Protein AF-A0A246G9T5-F1 (afdb_monomer)

Radius of gyration: 24.01 Å; Cα contacts (8 Å, |Δi|>4): 889; chains: 1; bounding box: 55×60×90 Å

Nearest PDB structures (foldseek):
  3kmh-assembly1_A  TM=2.052E-01  e=2.261E-03  Escherichia coli O157:H7
  3mpb-assembly1_A  TM=2.297E-01  e=7.402E-03  Escherichia coli O157:H7
  3kmh-assembly1_B  TM=2.113E-01  e=5.653E-03  Escherichia coli O157:H7
  3lfm-assembly1_A  TM=2.212E-01  e=2.598E-01  Homo sapiens
  9fti-assembly1_B  TM=1.807E-01  e=8.977E-01  Desulfofustis sp. PB-SRB1

pLDDT: mean 77.08, std 19.71, range [26.61, 98.69]

Organism: NCBI:txid996

Structure (mmCIF, N/CA/C/O backbone):
data_AF-A0A246G9T5-F1
#
_entry.id   AF-A0A246G9T5-F1
#
loop_
_atom_site.group_PDB
_atom_site.id
_atom_site.type_symbol
_atom_site.label_atom_id
_atom_site.label_alt_id
_atom_site.label_comp_id
_atom_site.label_asym_id
_atom_site.label_entity_id
_atom_site.label_seq_id
_atom_site.pdbx_PDB_ins_code
_atom_site.Cartn_x
_atom_site.Cartn_y
_atom_site.Cartn_z
_atom_site.occupancy
_atom_site.B_iso_or_equiv
_atom_site.auth_seq_id
_atom_site.auth_comp_id
_atom_site.auth_asym_id
_atom_site.auth_atom_id
_atom_site.pdbx_PDB_model_num
ATOM 1 N N . M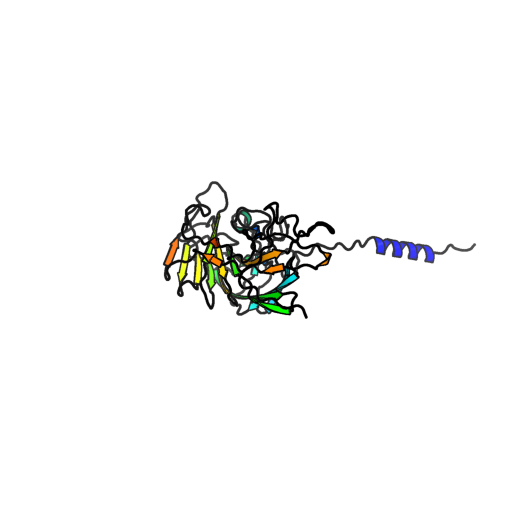ET A 1 1 ? 24.751 -32.005 69.972 1.00 42.94 1 MET A N 1
ATOM 2 C CA . MET A 1 1 ? 24.968 -30.926 68.984 1.00 42.94 1 MET A CA 1
ATOM 3 C C . MET A 1 1 ? 23.911 -31.067 67.899 1.00 42.94 1 MET A C 1
ATOM 5 O O . MET A 1 1 ? 23.922 -32.069 67.201 1.00 42.94 1 MET A O 1
ATOM 9 N N . LYS A 1 2 ? 22.933 -30.152 67.847 1.00 40.62 2 LYS A N 1
ATOM 10 C CA . LYS A 1 2 ? 21.878 -30.138 66.818 1.00 40.62 2 LYS A CA 1
ATOM 11 C C . LYS A 1 2 ? 22.417 -29.402 65.591 1.00 40.62 2 LYS A C 1
ATOM 13 O O . LYS A 1 2 ? 22.778 -28.234 65.696 1.00 40.62 2 LYS A O 1
ATOM 18 N N . THR A 1 3 ? 22.496 -30.096 64.465 1.00 41.97 3 THR A N 1
ATOM 19 C CA . THR A 1 3 ? 22.845 -29.546 63.151 1.00 41.97 3 THR A CA 1
ATOM 20 C C . THR A 1 3 ? 21.795 -28.514 62.709 1.00 41.97 3 THR A C 1
ATOM 22 O O . THR A 1 3 ? 20.597 -28.776 62.852 1.00 41.97 3 THR A O 1
ATOM 25 N N . PRO A 1 4 ? 22.184 -27.337 62.182 1.00 46.62 4 PRO A N 1
ATOM 26 C CA . PRO A 1 4 ? 21.221 -26.352 61.720 1.00 46.62 4 PRO A CA 1
ATOM 27 C C . PRO A 1 4 ? 20.676 -26.730 60.336 1.00 46.62 4 PRO A C 1
ATOM 29 O O . PRO A 1 4 ? 21.398 -26.771 59.350 1.00 46.62 4 PRO A O 1
ATOM 32 N N . ASN A 1 5 ? 19.375 -27.014 60.300 1.00 55.34 5 ASN A N 1
ATOM 33 C CA . ASN A 1 5 ? 18.383 -26.559 59.317 1.00 55.34 5 ASN A CA 1
ATOM 34 C C . ASN A 1 5 ? 18.856 -26.245 57.873 1.00 55.34 5 ASN A C 1
ATOM 36 O O . ASN A 1 5 ? 18.653 -25.144 57.360 1.00 55.34 5 ASN A O 1
ATOM 40 N N . PHE A 1 6 ? 19.385 -27.249 57.171 1.00 46.00 6 PHE A N 1
ATOM 41 C CA . PHE A 1 6 ? 19.722 -27.166 55.739 1.00 46.00 6 PHE A CA 1
ATOM 42 C C . PHE A 1 6 ? 18.487 -26.918 54.840 1.00 46.00 6 PHE A C 1
ATOM 44 O O . PHE A 1 6 ? 18.595 -26.353 53.753 1.00 46.00 6 PHE A O 1
ATOM 51 N N . GLN A 1 7 ? 17.284 -27.270 55.316 1.00 48.69 7 GLN A N 1
ATOM 52 C CA . GLN A 1 7 ? 16.025 -27.047 54.590 1.00 48.69 7 GLN A CA 1
ATOM 53 C C . GLN A 1 7 ? 15.564 -25.581 54.572 1.00 48.69 7 GLN A C 1
ATOM 55 O O . GLN A 1 7 ? 14.878 -25.172 53.637 1.00 48.69 7 GLN A O 1
ATOM 60 N N . ARG A 1 8 ? 15.956 -24.756 55.556 1.00 48.00 8 ARG A N 1
ATOM 61 C CA . ARG A 1 8 ? 15.567 -23.332 55.582 1.00 48.00 8 ARG A CA 1
ATOM 62 C C . ARG A 1 8 ? 16.369 -22.478 54.595 1.00 48.00 8 ARG A C 1
ATOM 64 O O . ARG A 1 8 ? 15.841 -21.489 54.102 1.00 48.00 8 ARG A O 1
ATOM 71 N N . GLN A 1 9 ? 17.606 -22.866 54.277 1.00 46.97 9 GLN A N 1
ATOM 72 C CA . GLN A 1 9 ? 18.437 -22.148 53.301 1.00 46.97 9 GLN A CA 1
ATOM 73 C C . GLN A 1 9 ? 18.030 -22.433 51.848 1.00 46.97 9 GLN A C 1
ATOM 75 O O . GLN A 1 9 ? 18.057 -21.528 51.021 1.00 46.97 9 GLN A O 1
ATOM 80 N N . THR A 1 10 ? 17.570 -23.648 51.539 1.00 49.53 10 THR A N 1
ATOM 81 C CA . THR A 1 10 ? 17.106 -24.017 50.188 1.00 49.53 10 THR A CA 1
ATOM 82 C C . THR A 1 10 ? 15.809 -23.307 49.792 1.00 49.53 10 THR A C 1
ATOM 84 O O . THR A 1 10 ? 15.655 -22.923 48.637 1.00 49.53 10 THR A O 1
ATOM 87 N N . HIS A 1 11 ? 14.912 -23.045 50.748 1.00 47.66 11 HIS A N 1
ATOM 88 C CA . HIS A 1 11 ? 13.663 -22.320 50.481 1.00 47.66 11 HIS A CA 1
ATOM 89 C C . HIS A 1 11 ? 13.890 -20.817 50.257 1.00 47.66 11 HIS A C 1
ATOM 91 O O . HIS A 1 11 ? 13.205 -20.219 49.433 1.00 47.66 11 HIS A O 1
ATOM 97 N N . LEU A 1 12 ? 14.880 -20.211 50.926 1.00 47.66 12 LEU A N 1
ATOM 98 C CA . LEU A 1 12 ? 15.226 -18.802 50.706 1.00 47.66 12 LEU A CA 1
ATOM 99 C C . LEU A 1 12 ? 15.853 -18.564 49.321 1.00 47.66 12 LEU A C 1
ATOM 101 O O . LEU A 1 12 ? 15.593 -17.536 48.708 1.00 47.66 12 LEU A O 1
ATOM 105 N N . ILE A 1 13 ? 16.646 -19.520 48.819 1.00 51.78 13 ILE A N 1
ATOM 106 C CA . ILE A 1 13 ? 17.288 -19.435 47.497 1.00 51.78 13 ILE A CA 1
ATOM 107 C C . ILE A 1 13 ? 16.260 -19.614 46.368 1.00 51.78 13 ILE A C 1
ATOM 109 O O . ILE A 1 13 ? 16.312 -18.884 45.383 1.00 51.78 13 ILE A O 1
ATOM 113 N N . LEU A 1 14 ? 15.285 -20.519 46.528 1.00 47.09 14 LEU A N 1
ATOM 114 C CA . LEU A 1 14 ? 14.194 -20.703 45.560 1.00 47.09 14 LEU A CA 1
ATOM 115 C C . LEU A 1 14 ? 13.257 -19.486 45.487 1.00 47.09 14 LEU A C 1
ATOM 117 O O . LEU A 1 14 ? 12.869 -19.105 44.386 1.00 47.09 14 LEU A O 1
ATOM 121 N N . LEU A 1 15 ? 12.959 -18.835 46.620 1.00 48.56 15 LEU A N 1
ATOM 122 C CA . LEU A 1 15 ? 12.135 -17.617 46.637 1.00 48.56 15 LEU A CA 1
ATOM 123 C C . LEU A 1 15 ? 12.859 -16.406 46.019 1.00 48.56 15 LEU A C 1
ATOM 125 O O . LEU A 1 15 ? 12.227 -15.563 45.389 1.00 48.56 15 LEU A O 1
ATOM 129 N N . PHE A 1 16 ? 14.187 -16.324 46.169 1.00 47.06 16 PHE A N 1
ATOM 130 C CA . PHE A 1 16 ? 14.988 -15.271 45.537 1.00 47.06 16 PHE A CA 1
ATOM 131 C C . PHE A 1 16 ? 15.123 -15.475 44.022 1.00 47.06 16 PHE A C 1
ATOM 133 O O . PHE A 1 16 ? 15.094 -14.497 43.280 1.00 47.06 16 PHE A O 1
ATOM 140 N N . LEU A 1 17 ? 15.206 -16.721 43.540 1.00 45.97 17 LEU A N 1
ATOM 141 C CA . LEU A 1 17 ? 15.310 -17.006 42.103 1.00 45.97 17 LEU A CA 1
ATOM 142 C C . LEU A 1 17 ? 14.003 -16.715 41.345 1.00 45.97 17 LEU A C 1
ATOM 144 O O . LEU A 1 17 ? 14.052 -16.285 40.196 1.00 45.97 17 LEU A O 1
ATOM 148 N N . SER A 1 18 ? 12.841 -16.864 41.992 1.00 47.03 18 SER A N 1
ATOM 149 C CA . SER A 1 18 ? 11.541 -16.479 41.419 1.00 47.03 18 SER A CA 1
ATOM 150 C C . SER A 1 18 ? 11.316 -14.965 41.330 1.00 47.03 18 SER A C 1
ATOM 152 O O . SER A 1 18 ? 10.490 -14.531 40.536 1.00 47.03 18 SER A O 1
ATOM 154 N N . CYS A 1 19 ? 12.060 -14.154 42.090 1.00 44.72 19 CYS A N 1
ATOM 155 C CA . CYS A 1 19 ? 11.962 -12.689 42.042 1.00 44.72 19 CYS A CA 1
ATOM 156 C C . CYS A 1 19 ? 12.896 -12.039 41.004 1.00 44.72 19 CYS A C 1
ATOM 158 O O . CYS A 1 19 ? 12.811 -10.834 40.792 1.00 44.72 19 CYS A O 1
ATOM 160 N N . PHE A 1 20 ? 13.783 -12.810 40.360 1.00 44.56 20 PHE A N 1
ATOM 161 C CA . PHE A 1 20 ? 14.702 -12.310 39.325 1.00 44.56 20 PHE A CA 1
ATOM 162 C C . PHE A 1 20 ? 14.253 -12.595 37.890 1.00 44.56 20 PHE A C 1
ATOM 164 O O . PHE A 1 20 ? 14.831 -12.039 36.957 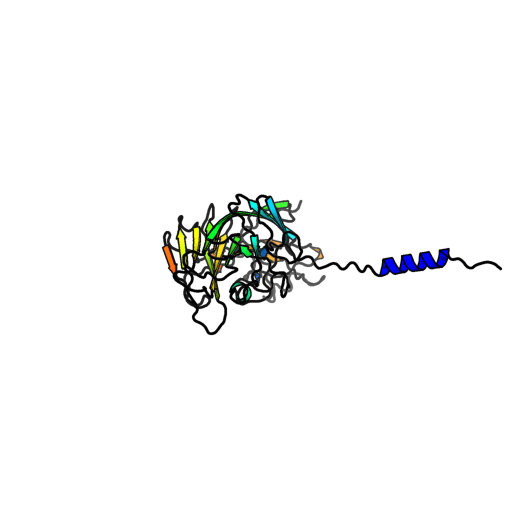1.00 44.56 20 PHE A O 1
ATOM 171 N N . PHE A 1 21 ? 13.183 -13.367 37.693 1.00 46.03 21 PHE A N 1
ATOM 172 C CA . PHE A 1 21 ? 12.462 -13.360 36.424 1.00 46.03 21 PHE A CA 1
ATOM 173 C C . PHE A 1 21 ? 11.515 -12.162 36.412 1.00 46.03 21 PHE A C 1
ATOM 175 O O . PHE A 1 21 ? 10.297 -12.311 36.449 1.00 46.03 21 PHE A O 1
ATOM 182 N N . ASN A 1 22 ? 12.088 -10.954 36.342 1.00 40.47 22 ASN A N 1
ATOM 183 C CA . ASN A 1 22 ? 11.385 -9.885 35.648 1.00 40.47 22 ASN A CA 1
ATOM 184 C C . ASN A 1 22 ? 11.011 -10.482 34.297 1.00 40.47 22 ASN A C 1
ATOM 186 O O . ASN A 1 22 ? 11.892 -10.870 33.529 1.00 40.47 22 ASN A O 1
ATOM 190 N N . SER A 1 23 ? 9.717 -10.647 34.058 1.00 39.66 23 SER A N 1
ATOM 191 C CA . SER A 1 23 ? 9.175 -10.907 32.740 1.00 39.66 23 SER A CA 1
ATOM 192 C C . SER A 1 23 ? 9.763 -9.849 31.817 1.00 39.66 23 SER A C 1
ATOM 194 O O . SER A 1 23 ? 9.316 -8.703 31.817 1.00 39.66 23 SER A O 1
ATOM 196 N N . ILE A 1 24 ? 10.817 -10.220 31.085 1.00 38.88 24 ILE A N 1
ATOM 197 C CA . ILE A 1 24 ? 11.306 -9.467 29.941 1.00 38.88 24 ILE A CA 1
ATOM 198 C C . ILE A 1 24 ? 10.195 -9.624 28.911 1.00 38.88 24 ILE A C 1
ATOM 200 O O . ILE A 1 24 ? 10.212 -10.518 28.069 1.00 38.88 24 ILE A O 1
ATOM 204 N N . ALA A 1 25 ? 9.153 -8.813 29.062 1.00 38.16 25 ALA A N 1
ATOM 205 C CA . ALA A 1 25 ? 8.205 -8.565 28.009 1.00 38.16 25 ALA A CA 1
ATOM 206 C C . ALA A 1 25 ? 8.998 -7.794 26.957 1.00 38.16 25 ALA A C 1
ATOM 208 O O . ALA A 1 25 ? 9.160 -6.578 27.048 1.00 38.16 25 ALA A O 1
ATOM 209 N N . PHE A 1 26 ? 9.573 -8.515 25.997 1.00 46.12 26 PHE A N 1
ATOM 210 C CA . PHE A 1 26 ? 9.906 -7.891 24.730 1.00 46.12 26 PHE A CA 1
ATOM 211 C C . PHE A 1 26 ? 8.590 -7.320 24.211 1.00 46.12 26 PHE A C 1
ATOM 213 O O . PHE A 1 26 ? 7.632 -8.073 24.027 1.00 46.12 26 PHE A O 1
ATOM 220 N N . ALA A 1 27 ? 8.512 -5.993 24.087 1.00 51.81 27 ALA A N 1
ATOM 221 C CA . ALA A 1 27 ? 7.370 -5.343 23.470 1.00 51.81 27 ALA A CA 1
ATOM 222 C C . ALA A 1 27 ? 7.202 -5.980 22.087 1.00 51.81 27 ALA A C 1
ATOM 224 O O . ALA A 1 27 ? 8.069 -5.836 21.225 1.00 51.81 27 ALA A O 1
ATOM 225 N N . GLN A 1 28 ? 6.154 -6.789 21.921 1.00 61.06 28 GLN A N 1
ATOM 226 C CA . GLN A 1 28 ? 5.896 -7.427 20.643 1.00 61.06 28 GLN A CA 1
ATOM 227 C C . GLN A 1 28 ? 5.581 -6.327 19.644 1.00 61.06 28 GLN A C 1
ATOM 229 O O . GLN A 1 28 ? 4.739 -5.469 19.908 1.00 61.06 28 GLN A O 1
ATOM 234 N N . VAL A 1 29 ? 6.269 -6.349 18.504 1.00 71.44 29 VAL A N 1
ATOM 235 C CA . VAL A 1 29 ? 5.987 -5.397 17.435 1.00 71.44 29 VAL A CA 1
ATOM 236 C C . VAL A 1 29 ? 4.545 -5.625 16.980 1.00 71.44 29 VAL A C 1
ATOM 238 O O . VAL A 1 29 ? 4.192 -6.780 16.697 1.00 71.44 29 VAL A O 1
ATOM 241 N N . PRO A 1 30 ? 3.700 -4.584 16.922 1.00 81.19 30 PRO A N 1
ATOM 242 C CA . PRO A 1 30 ? 2.326 -4.748 16.477 1.00 81.19 30 PRO A CA 1
ATOM 243 C C . PRO A 1 30 ? 2.281 -5.259 15.030 1.00 81.19 30 PRO A C 1
ATOM 245 O O . PRO A 1 30 ? 3.224 -5.105 14.251 1.00 81.19 30 PRO A O 1
ATOM 248 N N . ASP A 1 31 ? 1.186 -5.935 14.681 1.00 89.50 31 ASP A N 1
ATOM 249 C CA . ASP A 1 31 ? 0.948 -6.452 13.325 1.00 89.50 31 ASP A CA 1
ATOM 250 C C . ASP A 1 31 ? 0.664 -5.344 12.300 1.00 89.50 31 ASP A C 1
ATOM 252 O O . ASP A 1 31 ? 0.746 -5.600 11.100 1.00 89.50 31 ASP A O 1
ATOM 256 N N . ALA A 1 32 ? 0.366 -4.126 12.754 1.00 91.19 32 ALA A N 1
ATOM 257 C CA . ALA A 1 32 ? 0.318 -2.926 11.934 1.00 91.19 32 ALA A CA 1
ATOM 258 C C . ALA A 1 32 ? 0.669 -1.693 12.774 1.00 91.19 32 ALA A C 1
ATOM 260 O O . ALA A 1 32 ? 0.390 -1.679 13.972 1.00 91.19 32 ALA A O 1
ATOM 261 N N . ASP A 1 33 ? 1.252 -0.665 12.161 1.00 89.81 33 ASP A N 1
ATOM 262 C CA . ASP A 1 33 ? 1.460 0.632 12.816 1.00 89.81 33 ASP A CA 1
ATOM 263 C C . ASP A 1 33 ? 1.621 1.768 11.792 1.00 89.81 33 ASP A C 1
ATOM 265 O O . ASP A 1 33 ? 1.805 1.526 10.596 1.00 89.81 33 ASP A O 1
ATOM 269 N N . LYS A 1 34 ? 1.566 3.014 12.258 1.00 89.62 34 LYS A N 1
ATOM 270 C CA . LYS A 1 34 ? 1.807 4.221 11.462 1.00 89.62 34 LYS A CA 1
ATOM 271 C C . LYS A 1 34 ? 3.293 4.570 11.413 1.00 89.62 34 LYS A C 1
ATOM 273 O O . LYS A 1 34 ? 4.093 4.159 12.258 1.00 89.62 34 LYS A O 1
ATOM 278 N N . ALA A 1 35 ? 3.671 5.351 10.404 1.00 89.00 35 ALA A N 1
ATOM 279 C CA . ALA A 1 35 ? 5.019 5.893 10.312 1.00 89.00 35 ALA A CA 1
ATOM 280 C C . ALA A 1 35 ? 5.197 7.051 11.292 1.00 89.00 35 ALA A C 1
ATOM 282 O O . ALA A 1 35 ? 4.414 7.992 11.304 1.00 89.00 35 ALA A O 1
ATOM 283 N N . THR A 1 36 ? 6.266 7.009 12.086 1.00 86.50 36 THR A N 1
ATOM 284 C CA . THR A 1 36 ? 6.586 8.080 13.048 1.00 86.50 36 THR A CA 1
ATOM 285 C C . THR A 1 36 ? 7.662 9.036 12.529 1.00 86.50 36 THR A C 1
ATOM 287 O O . THR A 1 36 ? 7.936 10.067 13.139 1.00 86.50 36 THR A O 1
ATOM 290 N N . THR A 1 37 ? 8.283 8.716 11.391 1.00 86.88 37 THR A N 1
ATOM 291 C CA . THR A 1 37 ? 9.308 9.535 10.731 1.00 86.88 37 THR A CA 1
ATOM 292 C C . THR A 1 37 ? 9.096 9.540 9.217 1.00 86.88 37 THR A C 1
ATOM 294 O O . THR A 1 37 ? 8.274 8.791 8.690 1.00 86.88 37 THR A O 1
ATOM 297 N N . GLY A 1 38 ? 9.849 10.380 8.509 1.00 87.25 38 GLY A N 1
ATOM 298 C CA . GLY A 1 38 ? 9.731 10.544 7.063 1.00 87.25 38 GLY A CA 1
ATOM 299 C C . GLY A 1 38 ? 8.902 11.763 6.663 1.00 87.25 38 GLY A C 1
ATOM 300 O O . GLY A 1 38 ? 8.387 12.507 7.499 1.00 87.25 38 GLY A O 1
ATOM 301 N N . SER A 1 39 ? 8.847 11.990 5.357 1.00 87.00 39 SER A N 1
ATOM 302 C CA . SER A 1 39 ? 8.281 13.178 4.707 1.00 87.00 39 SER A CA 1
ATOM 303 C C . SER A 1 39 ? 7.062 12.876 3.829 1.00 87.00 39 SER A C 1
ATOM 305 O O . SER A 1 39 ? 6.576 13.760 3.124 1.00 87.00 39 SER A O 1
ATOM 307 N N . GLY A 1 40 ? 6.576 11.632 3.852 1.00 89.31 40 GLY A N 1
ATOM 308 C CA . GLY A 1 40 ? 5.412 11.191 3.094 1.00 89.31 40 GLY A CA 1
ATOM 309 C C . GLY A 1 40 ? 4.163 11.958 3.509 1.00 89.31 40 GLY A C 1
ATOM 310 O O . GLY A 1 40 ? 3.946 12.226 4.693 1.00 89.31 40 GLY A O 1
ATOM 311 N N . LEU A 1 41 ? 3.325 12.296 2.528 1.00 89.56 41 LEU A N 1
ATOM 312 C CA . LEU A 1 41 ? 2.159 13.163 2.737 1.00 89.56 41 LEU A CA 1
ATOM 313 C C . LEU A 1 41 ? 1.130 12.569 3.704 1.00 89.56 41 LEU A C 1
ATOM 315 O O . LEU A 1 41 ? 0.365 13.309 4.314 1.00 89.56 41 LEU A O 1
ATOM 319 N N . TYR A 1 42 ? 1.101 11.241 3.828 1.00 89.75 42 TYR A N 1
ATOM 320 C CA . TYR A 1 42 ? 0.080 10.511 4.581 1.00 89.75 42 TYR A CA 1
ATOM 321 C C . TYR A 1 42 ? 0.679 9.632 5.680 1.00 89.75 42 TYR A C 1
ATOM 323 O O . TYR A 1 42 ? 0.071 8.641 6.086 1.00 89.75 42 TYR A O 1
ATOM 331 N N . LYS A 1 43 ? 1.886 9.972 6.155 1.00 87.19 43 LYS A N 1
ATOM 332 C CA . LYS A 1 43 ? 2.642 9.165 7.126 1.00 87.19 43 LYS A CA 1
ATOM 333 C C . LYS A 1 43 ? 1.859 8.864 8.414 1.00 87.19 43 LYS A C 1
ATOM 335 O O . LYS A 1 43 ? 1.938 7.749 8.920 1.00 87.19 43 LYS A O 1
ATOM 340 N N . ASP A 1 44 ? 1.032 9.812 8.855 1.00 84.50 44 ASP A N 1
ATOM 341 C CA . ASP A 1 44 ? 0.248 9.731 10.095 1.00 84.50 44 ASP A CA 1
ATOM 342 C C . ASP A 1 44 ? -1.167 9.145 9.884 1.00 84.50 44 ASP A C 1
ATOM 344 O O . ASP A 1 44 ? -1.956 9.036 10.825 1.00 84.50 44 ASP A O 1
ATOM 348 N N . ARG A 1 45 ? -1.505 8.752 8.647 1.00 85.75 45 ARG A N 1
ATOM 349 C CA . ARG A 1 45 ? -2.822 8.197 8.284 1.00 85.75 45 ARG A CA 1
ATOM 350 C C . ARG A 1 45 ? -2.799 6.704 7.975 1.00 85.75 45 ARG A C 1
ATOM 352 O O . ARG A 1 45 ? -3.798 6.028 8.178 1.00 85.75 45 ARG A O 1
ATOM 359 N N . ILE A 1 46 ? -1.673 6.181 7.498 1.00 91.38 46 ILE A N 1
ATOM 360 C CA . ILE A 1 46 ? -1.600 4.810 6.982 1.00 91.38 46 ILE A CA 1
ATOM 361 C C . ILE A 1 46 ? -1.066 3.862 8.045 1.00 91.38 46 ILE A C 1
ATOM 363 O O . ILE A 1 46 ? 0.075 4.003 8.484 1.00 91.38 46 ILE A O 1
ATOM 367 N N . PHE A 1 47 ? -1.861 2.850 8.382 1.00 93.19 47 PHE A N 1
ATOM 368 C CA . PHE A 1 47 ? -1.385 1.688 9.119 1.00 93.19 47 PHE A CA 1
ATOM 369 C C . PHE A 1 47 ? -0.714 0.718 8.146 1.00 93.19 47 PHE A C 1
ATOM 371 O O . PHE A 1 47 ? -1.372 0.122 7.294 1.00 93.19 47 PHE A O 1
ATOM 378 N N . TRP A 1 48 ? 0.601 0.562 8.254 1.00 94.19 48 TRP A N 1
ATOM 379 C CA . TRP A 1 48 ? 1.387 -0.384 7.467 1.00 94.19 48 TRP A CA 1
ATOM 380 C C . TRP A 1 48 ? 1.429 -1.741 8.157 1.00 94.19 48 TRP A C 1
ATOM 382 O O . TRP A 1 48 ? 1.777 -1.824 9.333 1.00 94.19 48 TRP A O 1
ATOM 392 N N . LEU A 1 49 ? 1.104 -2.806 7.423 1.00 94.44 49 LEU A N 1
ATOM 393 C CA . LEU A 1 49 ? 1.145 -4.174 7.934 1.00 94.44 49 LEU A CA 1
ATOM 394 C C . LEU A 1 49 ? 2.591 -4.640 8.132 1.00 94.44 49 LEU A C 1
ATOM 396 O O . LEU A 1 49 ? 3.444 -4.457 7.263 1.00 94.44 49 LEU A O 1
ATOM 400 N N . ASN A 1 50 ? 2.841 -5.300 9.258 1.00 91.88 50 ASN A N 1
ATOM 401 C CA . ASN A 1 50 ? 4.113 -5.916 9.598 1.00 91.88 50 ASN A CA 1
ATOM 402 C C . ASN A 1 50 ? 4.086 -7.426 9.310 1.00 91.88 50 ASN A C 1
ATOM 404 O O . ASN A 1 50 ? 3.339 -8.191 9.926 1.00 91.88 50 ASN A O 1
ATOM 408 N N . TRP A 1 51 ? 4.961 -7.863 8.412 1.00 92.19 51 TRP A N 1
ATOM 409 C CA . TRP A 1 51 ? 5.125 -9.232 7.930 1.00 92.19 51 TRP A CA 1
ATOM 410 C C . TRP A 1 51 ? 6.209 -10.030 8.661 1.00 92.19 51 TRP A C 1
ATOM 412 O O . TRP A 1 51 ? 6.627 -11.070 8.163 1.00 92.19 51 TRP A O 1
ATOM 422 N N . ASP A 1 52 ? 6.627 -9.584 9.844 1.00 89.00 52 ASP A N 1
ATOM 423 C CA . ASP A 1 52 ? 7.325 -10.410 10.832 1.00 89.00 52 ASP A CA 1
ATOM 424 C C . ASP A 1 52 ? 6.338 -11.457 11.383 1.00 89.00 52 ASP A C 1
ATOM 426 O O . ASP A 1 52 ? 5.537 -11.177 12.286 1.00 89.00 52 ASP A O 1
ATOM 430 N N . LEU A 1 53 ? 6.248 -12.618 10.729 1.00 89.38 53 LEU A N 1
ATOM 431 C CA . LEU A 1 53 ? 5.233 -13.635 11.018 1.00 89.38 53 LEU A CA 1
ATOM 432 C C . LEU A 1 53 ? 5.531 -14.363 12.327 1.00 89.38 53 LEU A C 1
ATOM 434 O O . LEU A 1 53 ? 4.602 -14.746 13.038 1.00 89.38 53 LEU A O 1
ATOM 438 N N . ASN A 1 54 ? 6.810 -14.552 12.639 1.00 86.62 54 ASN A N 1
ATOM 439 C CA . ASN A 1 54 ? 7.274 -15.300 13.802 1.00 86.62 54 ASN A CA 1
ATOM 440 C C . ASN A 1 54 ? 7.681 -14.398 14.989 1.00 86.62 54 ASN A C 1
ATOM 442 O O . ASN A 1 54 ? 7.944 -14.923 16.073 1.00 86.62 54 ASN A O 1
ATOM 446 N N . LYS A 1 55 ? 7.652 -13.068 14.811 1.00 83.75 55 LYS A N 1
ATOM 447 C CA . LYS A 1 55 ? 7.958 -12.044 15.822 1.00 83.75 55 LYS A CA 1
ATOM 448 C C . LYS A 1 55 ? 9.411 -12.087 16.301 1.00 83.75 55 LYS A C 1
ATOM 450 O O . LYS A 1 55 ? 9.674 -11.809 17.473 1.00 83.75 55 LYS A O 1
ATOM 455 N N . ASP A 1 56 ? 10.345 -12.443 15.422 1.00 84.25 56 ASP A N 1
ATOM 456 C CA . ASP A 1 56 ? 11.773 -12.546 15.745 1.00 84.25 56 ASP A CA 1
ATOM 457 C C . ASP A 1 56 ? 12.621 -11.366 15.225 1.00 84.25 56 ASP A C 1
ATOM 459 O O . ASP A 1 56 ? 13.822 -11.292 15.509 1.00 84.25 56 ASP A O 1
ATOM 463 N N . GLY A 1 57 ? 12.016 -10.413 14.503 1.00 82.19 57 GLY A N 1
ATOM 464 C CA . GLY A 1 57 ? 12.712 -9.271 13.905 1.00 82.19 57 GLY A CA 1
ATOM 465 C C . GLY A 1 57 ? 13.590 -9.630 12.696 1.00 82.19 57 GLY A C 1
ATOM 466 O O . GLY A 1 57 ? 14.459 -8.840 12.284 1.00 82.19 57 GLY A O 1
ATOM 467 N N . VAL A 1 58 ? 13.399 -10.811 12.111 1.00 85.31 58 VAL A N 1
ATOM 468 C CA . VAL A 1 58 ? 14.127 -11.320 10.949 1.00 85.31 58 VAL A CA 1
ATOM 469 C C . VAL A 1 58 ? 13.201 -11.349 9.733 1.00 85.31 58 VAL A C 1
ATOM 471 O O . VAL A 1 58 ? 12.072 -11.814 9.768 1.00 85.31 58 VAL A O 1
ATOM 474 N N . ALA A 1 59 ? 13.687 -10.807 8.618 1.00 88.56 59 ALA A N 1
ATOM 475 C CA . ALA A 1 59 ? 12.979 -10.884 7.345 1.00 88.56 59 ALA A CA 1
ATOM 476 C C . ALA A 1 59 ? 13.184 -12.254 6.679 1.00 88.56 59 ALA A C 1
ATOM 478 O O . ALA A 1 59 ? 14.155 -12.957 6.959 1.00 88.56 59 ALA A O 1
ATOM 479 N N . GLY A 1 60 ? 12.331 -12.587 5.713 1.00 91.75 60 GLY A N 1
ATOM 480 C CA . GLY A 1 60 ? 12.450 -13.802 4.907 1.00 91.75 60 GLY A CA 1
ATOM 481 C C . GLY A 1 60 ? 11.371 -14.845 5.180 1.00 91.75 60 GLY A C 1
ATOM 482 O O . GLY A 1 60 ? 11.412 -15.915 4.564 1.00 91.75 60 GLY A O 1
ATOM 483 N N . ASP A 1 61 ? 10.400 -14.529 6.038 1.00 93.88 61 ASP A N 1
ATOM 484 C CA . ASP A 1 61 ? 9.223 -15.362 6.255 1.00 93.88 61 ASP A CA 1
ATOM 485 C C . ASP A 1 61 ? 8.481 -15.577 4.941 1.00 93.88 61 ASP A C 1
ATOM 487 O O . ASP A 1 61 ? 8.200 -14.632 4.202 1.00 93.88 61 ASP A O 1
ATOM 491 N N . LEU A 1 62 ? 8.153 -16.832 4.641 1.00 96.44 62 LEU A N 1
ATOM 492 C CA . LEU A 1 62 ? 7.427 -17.168 3.426 1.00 96.44 62 LEU A CA 1
ATOM 493 C C . LEU A 1 62 ? 5.963 -16.733 3.552 1.00 96.44 62 LEU A C 1
ATOM 495 O O . LEU A 1 62 ? 5.241 -17.178 4.443 1.00 96.44 62 LEU A O 1
ATOM 499 N N . ILE A 1 63 ? 5.512 -15.915 2.608 1.00 97.00 63 ILE A N 1
ATOM 500 C CA . ILE A 1 63 ? 4.122 -15.489 2.505 1.00 97.00 63 ILE A CA 1
ATOM 501 C C . ILE A 1 63 ? 3.352 -16.565 1.733 1.00 97.00 63 ILE A C 1
ATOM 503 O O . ILE A 1 63 ? 3.558 -16.760 0.535 1.00 97.00 63 ILE A O 1
ATOM 507 N N . VAL A 1 64 ? 2.477 -17.294 2.428 1.00 97.56 64 VAL A N 1
ATOM 508 C CA . VAL A 1 64 ? 1.685 -18.410 1.880 1.00 97.56 64 VAL A CA 1
ATOM 509 C C . VAL A 1 64 ? 0.184 -18.190 2.071 1.00 97.56 64 VAL A C 1
ATOM 511 O O . VAL A 1 64 ? -0.247 -17.317 2.823 1.00 97.56 64 VAL A O 1
ATOM 514 N N . ASN A 1 65 ? -0.629 -18.995 1.384 1.00 98.38 65 ASN A N 1
ATOM 515 C CA . ASN A 1 65 ? -2.083 -18.977 1.553 1.00 98.38 65 ASN A CA 1
ATOM 516 C C . ASN A 1 65 ? -2.471 -19.217 3.017 1.00 98.38 65 ASN A C 1
ATOM 518 O O . ASN A 1 65 ? -2.005 -20.176 3.631 1.00 98.38 65 ASN A O 1
ATOM 522 N N . GLY A 1 66 ? -3.360 -18.375 3.542 1.00 96.56 66 GLY A N 1
ATOM 523 C CA . GLY A 1 66 ? -3.851 -18.468 4.914 1.00 96.56 66 GLY A CA 1
ATOM 524 C C . GLY A 1 66 ? -2.996 -17.735 5.948 1.00 96.56 66 GLY A C 1
ATOM 525 O O . GLY A 1 66 ? -3.346 -17.773 7.122 1.00 96.56 66 GLY A O 1
ATOM 526 N N . VAL A 1 67 ? -1.914 -17.049 5.551 1.00 96.56 67 VAL A N 1
ATOM 527 C CA . VAL A 1 67 ? -1.226 -16.110 6.453 1.00 96.56 67 VAL A CA 1
ATOM 528 C C . VAL A 1 67 ? -2.201 -15.008 6.861 1.00 96.56 67 VAL A C 1
ATOM 530 O O . VAL A 1 67 ? -2.814 -14.368 6.002 1.00 96.56 67 VAL A O 1
ATOM 533 N N . THR A 1 68 ? -2.313 -14.783 8.169 1.00 95.31 68 THR A N 1
ATOM 534 C CA . THR A 1 68 ? -3.165 -13.749 8.759 1.00 95.31 68 THR A CA 1
ATOM 535 C C . THR A 1 68 ? -2.372 -12.795 9.639 1.00 95.31 68 THR A C 1
ATOM 537 O O . THR A 1 68 ? -1.419 -13.208 10.302 1.00 95.31 68 THR A O 1
ATOM 540 N N . LYS A 1 69 ? -2.818 -11.541 9.697 1.00 93.31 69 LYS A N 1
ATOM 541 C CA . LYS A 1 69 ? -2.344 -10.514 10.630 1.00 93.31 69 LYS A CA 1
ATOM 542 C C . LYS A 1 69 ? -3.533 -9.870 11.317 1.00 93.31 69 LYS A C 1
ATOM 544 O O . LYS A 1 69 ? -4.530 -9.592 10.651 1.00 93.31 69 LYS A O 1
ATOM 549 N N . THR A 1 70 ? -3.423 -9.641 12.621 1.00 93.38 70 THR A N 1
ATOM 550 C CA . THR A 1 70 ? -4.513 -9.074 13.417 1.00 93.38 70 THR A CA 1
ATOM 551 C C . THR A 1 70 ? -4.020 -7.853 14.166 1.00 93.38 70 THR A C 1
ATOM 553 O O . THR A 1 70 ? -3.094 -7.934 14.967 1.00 93.38 70 THR A O 1
ATOM 556 N N . PHE A 1 71 ? -4.677 -6.725 13.939 1.00 91.94 71 PHE A N 1
ATOM 557 C CA . PHE A 1 71 ? -4.362 -5.461 14.584 1.00 91.94 71 PHE A CA 1
ATOM 558 C C . PHE A 1 71 ? -5.621 -4.876 15.220 1.00 91.94 71 PHE A C 1
ATOM 560 O O . PHE A 1 71 ? -6.673 -4.839 14.588 1.00 91.94 71 PHE A O 1
ATOM 567 N N . THR A 1 72 ? -5.507 -4.413 16.462 1.00 90.56 72 THR A N 1
ATOM 568 C CA . THR A 1 72 ? -6.560 -3.645 17.131 1.00 90.56 72 THR A CA 1
ATOM 569 C C . THR A 1 72 ? -6.136 -2.187 17.164 1.00 90.56 72 THR A C 1
ATOM 571 O O . THR A 1 72 ? -5.098 -1.870 17.746 1.00 90.56 72 THR A O 1
ATOM 574 N N . SER A 1 73 ? -6.926 -1.311 16.548 1.00 85.81 73 SER A N 1
ATOM 575 C CA . SER A 1 73 ? -6.651 0.123 16.561 1.00 85.81 73 SER A CA 1
ATOM 576 C C . SER A 1 73 ? -6.933 0.763 17.922 1.00 85.81 73 SER A C 1
ATOM 578 O O . SER A 1 73 ? -7.628 0.169 18.754 1.00 85.81 73 SER A O 1
ATOM 580 N N . PRO A 1 74 ? -6.450 1.996 18.173 1.00 78.75 74 PRO A N 1
ATOM 581 C CA . PRO A 1 74 ? -6.797 2.747 19.381 1.00 78.75 74 PRO A CA 1
ATOM 582 C C . PRO A 1 74 ? -8.308 2.933 19.604 1.00 78.75 74 PRO A C 1
ATOM 584 O O . PRO A 1 74 ? -8.739 3.016 20.753 1.00 78.75 74 PRO A O 1
ATOM 587 N N . ALA A 1 75 ? -9.118 2.939 18.538 1.00 74.56 75 ALA A N 1
ATOM 588 C CA . ALA A 1 75 ? -10.583 2.975 18.626 1.00 74.56 75 ALA A CA 1
ATOM 589 C C . ALA A 1 75 ? -11.233 1.612 18.916 1.00 74.56 75 ALA A C 1
ATOM 591 O O . ALA A 1 75 ? -12.454 1.510 19.008 1.00 74.56 75 ALA A O 1
ATOM 592 N N . GLY A 1 76 ? -10.441 0.548 19.059 1.00 80.25 76 GLY A N 1
ATOM 593 C CA . GLY A 1 76 ? -10.933 -0.798 19.337 1.00 80.25 76 GLY A CA 1
ATOM 594 C C . GLY A 1 76 ? -11.433 -1.555 18.106 1.00 80.25 76 GLY A C 1
ATOM 595 O O . GLY A 1 76 ? -11.988 -2.643 18.265 1.00 80.25 76 GLY A O 1
ATOM 596 N N . VAL A 1 77 ? -11.229 -1.033 16.891 1.00 85.31 77 VAL A N 1
ATOM 597 C CA . VAL A 1 77 ? -11.548 -1.757 15.654 1.00 85.31 77 VAL A CA 1
ATOM 598 C C . VAL A 1 77 ? -10.520 -2.864 15.450 1.00 85.31 77 VAL A C 1
ATOM 600 O O . VAL A 1 77 ? -9.313 -2.633 15.534 1.00 85.31 77 VAL A O 1
ATOM 603 N N . ILE A 1 78 ? -10.989 -4.082 15.188 1.00 92.56 78 ILE A N 1
ATOM 604 C CA . ILE A 1 78 ? -10.130 -5.240 14.934 1.00 92.56 78 ILE A CA 1
ATOM 605 C C . ILE A 1 78 ? -10.026 -5.459 13.428 1.00 92.56 78 ILE A C 1
ATOM 607 O O . ILE A 1 78 ? -10.973 -5.916 12.783 1.00 92.56 78 ILE A O 1
ATOM 611 N N . TYR A 1 79 ? -8.846 -5.191 12.885 1.00 95.00 79 TYR A N 1
ATOM 612 C CA . TYR A 1 79 ? -8.493 -5.459 11.501 1.00 95.00 79 TYR A CA 1
ATOM 613 C C . TYR A 1 79 ? -7.862 -6.836 11.376 1.00 95.00 79 TYR A C 1
ATOM 615 O O . TYR A 1 79 ? -6.873 -7.139 12.045 1.00 95.00 79 TYR A O 1
ATOM 623 N N . GLN A 1 80 ? -8.409 -7.658 10.485 1.00 97.06 80 GLN A N 1
ATOM 624 C CA . GLN A 1 80 ? -7.834 -8.949 10.128 1.00 97.06 80 GLN A CA 1
ATOM 625 C C . GLN A 1 80 ? -7.435 -8.946 8.655 1.00 97.06 80 GLN A C 1
ATOM 627 O O . GLN A 1 80 ? -8.293 -8.990 7.773 1.00 97.06 80 GLN A O 1
ATOM 632 N N . ALA A 1 81 ? -6.130 -8.918 8.390 1.00 97.75 81 ALA A N 1
ATOM 633 C CA . ALA A 1 81 ? -5.575 -9.073 7.053 1.00 97.75 81 ALA A CA 1
ATOM 634 C C . ALA A 1 81 ? -5.329 -10.556 6.755 1.00 97.75 81 ALA A C 1
ATOM 636 O O . ALA A 1 81 ? -4.761 -11.261 7.585 1.00 97.75 81 ALA A O 1
ATOM 637 N N . THR A 1 82 ? -5.720 -11.024 5.571 1.00 98.12 82 THR A N 1
ATOM 638 C CA . THR A 1 82 ? -5.556 -12.414 5.128 1.00 98.12 82 THR A CA 1
ATOM 639 C C . THR A 1 82 ? -4.962 -12.471 3.727 1.00 98.12 82 THR A C 1
ATOM 641 O O . THR A 1 82 ? -5.446 -11.802 2.810 1.00 98.12 82 THR A O 1
ATOM 644 N N . ILE A 1 83 ? -3.947 -13.318 3.553 1.00 98.44 83 ILE A N 1
ATOM 645 C CA . ILE A 1 83 ? -3.318 -13.608 2.265 1.00 98.44 83 ILE A CA 1
ATOM 646 C C . ILE A 1 83 ? -3.942 -14.851 1.625 1.00 98.44 83 ILE A C 1
ATOM 648 O O . ILE A 1 83 ? -4.086 -15.900 2.257 1.00 98.44 83 ILE A O 1
ATOM 652 N N . SER A 1 84 ? -4.269 -14.761 0.337 1.00 98.69 84 SER A N 1
ATOM 653 C CA . SER A 1 84 ? -4.781 -15.881 -0.463 1.00 98.69 84 SER A CA 1
ATOM 654 C C . SER A 1 84 ? -4.279 -15.834 -1.910 1.00 98.69 84 SER A C 1
ATOM 656 O O . SER A 1 84 ? -3.599 -14.891 -2.310 1.00 98.69 84 SER A O 1
ATOM 658 N N . ASN A 1 85 ? -4.596 -16.860 -2.706 1.00 98.31 85 ASN A N 1
ATOM 659 C CA . ASN A 1 85 ? -4.234 -16.976 -4.124 1.00 98.31 85 ASN A CA 1
ATOM 660 C C . ASN A 1 85 ? -2.743 -16.726 -4.423 1.00 98.31 85 ASN A C 1
ATOM 662 O O . ASN A 1 85 ? -2.393 -16.118 -5.437 1.00 98.31 85 ASN A O 1
ATOM 666 N N . VAL A 1 86 ? -1.862 -17.188 -3.531 1.00 98.50 86 VAL A N 1
ATOM 667 C CA . VAL A 1 86 ? -0.417 -17.009 -3.675 1.00 98.50 86 VAL A CA 1
ATOM 668 C C . VAL A 1 86 ? 0.111 -17.828 -4.852 1.00 98.50 86 VAL A C 1
ATOM 670 O O . VAL A 1 86 ? -0.113 -19.038 -4.933 1.00 98.50 86 VAL A O 1
ATOM 673 N N . THR A 1 87 ? 0.872 -17.174 -5.728 1.00 97.88 87 THR A N 1
ATOM 674 C CA . THR A 1 87 ? 1.748 -17.809 -6.716 1.00 97.88 87 THR A CA 1
ATOM 675 C C . THR A 1 87 ? 3.175 -17.283 -6.560 1.00 97.88 87 THR A C 1
ATOM 677 O O . THR A 1 87 ? 3.384 -16.138 -6.152 1.00 97.88 87 THR A O 1
ATOM 680 N N . GLY A 1 88 ? 4.163 -18.121 -6.878 1.00 95.75 88 GLY A N 1
ATOM 681 C CA . GLY A 1 88 ? 5.567 -17.839 -6.574 1.00 95.75 88 GLY A CA 1
ATOM 682 C C . GLY A 1 88 ? 5.915 -18.160 -5.118 1.00 95.75 88 GLY A C 1
ATOM 683 O O . GLY A 1 88 ? 5.260 -18.982 -4.479 1.00 95.75 88 GLY A O 1
ATOM 684 N N . THR A 1 89 ? 6.974 -17.535 -4.605 1.00 95.94 89 THR A N 1
ATOM 685 C CA . THR A 1 89 ? 7.453 -17.736 -3.226 1.00 95.94 89 THR A CA 1
ATOM 686 C C . THR A 1 89 ? 7.734 -16.399 -2.539 1.00 95.94 89 THR A C 1
ATOM 688 O O . THR A 1 89 ? 8.873 -16.187 -2.114 1.00 95.94 89 THR A O 1
ATOM 691 N N . PRO A 1 90 ? 6.761 -15.469 -2.486 1.00 96.75 90 PRO A N 1
ATOM 692 C CA . PRO A 1 90 ? 6.981 -14.151 -1.905 1.00 96.75 90 PRO A CA 1
ATOM 693 C C . PRO A 1 90 ? 7.424 -14.259 -0.445 1.00 96.75 90 PRO A C 1
ATOM 695 O O . PRO A 1 90 ? 6.964 -15.146 0.277 1.00 96.75 90 PRO A O 1
ATOM 698 N N . LYS A 1 91 ? 8.326 -13.377 -0.010 1.00 95.56 91 LYS A N 1
ATOM 699 C CA . LYS A 1 91 ? 8.845 -13.376 1.365 1.00 95.56 91 LYS A CA 1
ATOM 700 C C . LYS A 1 91 ? 8.758 -12.000 1.993 1.00 95.56 91 LYS A C 1
ATOM 702 O O . LYS A 1 91 ? 8.820 -10.995 1.287 1.00 95.56 91 LYS A O 1
ATOM 707 N N . SER A 1 92 ? 8.651 -11.958 3.313 1.00 93.94 92 SER A N 1
ATOM 708 C CA . SER A 1 92 ? 8.764 -10.718 4.069 1.00 93.94 92 SER A CA 1
ATOM 709 C C . SER A 1 92 ? 10.155 -10.091 3.886 1.00 93.94 92 SER A C 1
ATOM 711 O O . SER A 1 92 ? 11.154 -10.798 3.734 1.00 93.94 92 SER A O 1
ATOM 713 N N . SER A 1 93 ? 10.229 -8.762 3.867 1.00 90.81 93 SER A N 1
ATOM 714 C CA . SER A 1 93 ? 11.473 -7.999 3.725 1.00 90.81 93 SER A CA 1
ATOM 715 C C . SER A 1 93 ? 11.434 -6.725 4.553 1.00 90.81 93 SER A C 1
ATOM 717 O O . SER A 1 93 ? 10.363 -6.156 4.786 1.00 90.81 93 SER A O 1
ATOM 719 N N . LYS A 1 94 ? 12.600 -6.232 4.978 1.00 87.88 94 LYS A N 1
ATOM 720 C CA . LYS A 1 94 ? 12.680 -4.949 5.674 1.00 87.88 94 LYS A CA 1
ATOM 721 C C . LYS A 1 94 ? 12.627 -3.810 4.669 1.00 87.88 94 LYS A C 1
ATOM 723 O O . LYS A 1 94 ? 13.257 -3.844 3.613 1.00 87.88 94 LYS A O 1
ATOM 728 N N . SER A 1 95 ? 11.953 -2.732 5.047 1.00 81.50 95 SER A N 1
ATOM 729 C CA . SER A 1 95 ? 11.992 -1.480 4.283 1.00 81.50 95 SER A CA 1
ATOM 730 C C . SER A 1 95 ? 13.335 -0.743 4.400 1.00 81.50 95 SER A C 1
ATOM 732 O O . SER A 1 95 ? 13.594 0.176 3.630 1.00 81.50 95 SER A O 1
ATOM 734 N N . TYR A 1 96 ? 14.223 -1.175 5.302 1.00 73.88 96 TYR A N 1
ATOM 735 C CA . TYR A 1 96 ? 15.549 -0.589 5.559 1.00 73.88 96 TYR A CA 1
ATOM 736 C C . TYR A 1 96 ? 16.719 -1.471 5.098 1.00 73.88 96 TYR A C 1
ATOM 738 O O . TYR A 1 96 ? 17.869 -1.135 5.377 1.00 73.88 96 TYR A O 1
ATOM 746 N N . ASP A 1 97 ? 16.450 -2.603 4.435 1.00 63.78 97 ASP A N 1
ATOM 747 C CA . ASP A 1 97 ? 17.484 -3.601 4.107 1.00 63.78 97 ASP A CA 1
ATOM 748 C C . ASP A 1 97 ? 18.609 -3.037 3.232 1.00 63.78 97 ASP A C 1
ATOM 750 O O . ASP A 1 97 ? 19.755 -3.481 3.323 1.00 63.78 97 ASP A O 1
ATOM 754 N N . TYR A 1 98 ? 18.309 -2.016 2.429 1.00 60.31 98 TYR A N 1
ATOM 755 C CA . TYR A 1 98 ? 19.283 -1.380 1.564 1.00 60.31 98 TYR A CA 1
ATOM 756 C C . TYR A 1 98 ? 19.376 0.106 1.848 1.00 60.31 98 TYR A C 1
ATOM 758 O O . TYR A 1 98 ? 18.378 0.822 1.943 1.00 60.31 98 TYR A O 1
ATOM 766 N N . SER A 1 99 ? 20.617 0.594 1.882 1.00 61.50 99 SER A N 1
ATOM 767 C CA . SER A 1 99 ? 20.906 2.018 2.014 1.00 61.50 99 SER A CA 1
ATOM 768 C C . SER A 1 99 ? 20.272 2.846 0.899 1.00 61.50 99 SER A C 1
ATOM 770 O O . SER A 1 99 ? 20.239 4.056 1.044 1.00 61.50 99 SER A O 1
ATOM 772 N N . GLY A 1 100 ? 19.779 2.238 -0.188 1.00 65.44 100 GLY A N 1
ATOM 773 C CA . GLY A 1 100 ? 19.115 2.871 -1.327 1.00 65.44 100 GLY A CA 1
ATOM 774 C C . GLY A 1 1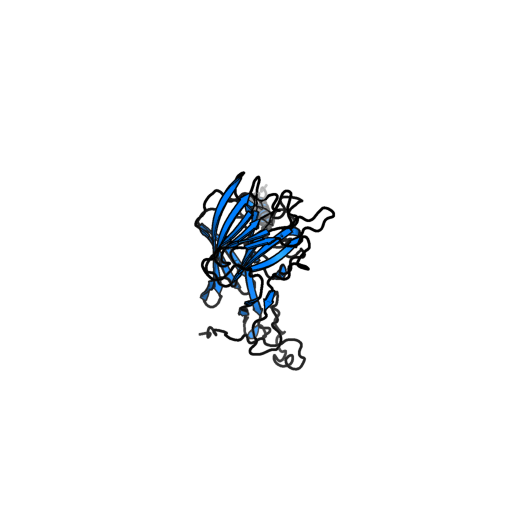00 ? 17.582 2.917 -1.289 1.00 65.44 100 GLY A C 1
ATOM 775 O O . GLY A 1 100 ? 17.022 3.461 -2.233 1.00 65.44 100 GLY A O 1
ATOM 776 N N . ASN A 1 101 ? 16.913 2.386 -0.260 1.00 79.12 101 ASN A N 1
ATOM 777 C CA . ASN A 1 101 ? 15.445 2.344 -0.213 1.00 79.12 101 ASN A CA 1
ATOM 778 C C . ASN A 1 101 ? 14.830 3.727 0.031 1.00 79.12 101 ASN A C 1
ATOM 780 O O . ASN A 1 101 ? 15.282 4.458 0.910 1.00 79.12 101 ASN A O 1
ATOM 784 N N . ASN A 1 102 ? 13.763 4.046 -0.707 1.00 81.88 102 ASN A N 1
ATOM 785 C CA . ASN A 1 102 ? 13.059 5.333 -0.610 1.00 81.88 102 ASN A CA 1
ATOM 786 C C . ASN A 1 102 ? 12.010 5.353 0.506 1.00 81.88 102 ASN A C 1
ATOM 788 O O . ASN A 1 102 ? 11.650 6.411 1.018 1.00 81.88 102 ASN A O 1
ATOM 792 N N . PHE A 1 103 ? 11.493 4.183 0.877 1.00 88.62 103 PHE A N 1
ATOM 793 C CA . PHE A 1 103 ? 10.376 4.071 1.808 1.00 88.62 103 PHE A CA 1
ATOM 794 C C . PHE A 1 103 ? 10.662 4.661 3.188 1.00 88.62 103 PHE A C 1
ATOM 796 O O . PHE A 1 103 ? 9.823 5.420 3.653 1.00 88.62 103 PHE A O 1
ATOM 803 N N . PRO A 1 104 ? 11.828 4.441 3.823 1.00 87.25 104 PRO A N 1
ATOM 804 C CA . PRO A 1 104 ? 12.173 5.129 5.066 1.00 87.25 104 PRO A CA 1
ATOM 805 C C . PRO A 1 104 ? 12.128 6.662 5.014 1.00 87.25 104 PRO A C 1
ATOM 807 O O . PRO A 1 104 ? 11.838 7.291 6.029 1.00 87.25 104 PRO A O 1
ATOM 810 N N . ASP A 1 105 ? 12.415 7.266 3.856 1.00 85.94 105 ASP A N 1
ATOM 811 C CA . ASP A 1 105 ? 12.401 8.724 3.689 1.00 85.94 105 ASP A CA 1
ATOM 812 C C . ASP A 1 105 ? 10.971 9.282 3.598 1.00 85.94 105 ASP A C 1
ATOM 814 O O . ASP A 1 105 ? 10.729 10.446 3.935 1.00 85.94 105 ASP A O 1
ATOM 818 N N . GLY A 1 106 ? 10.011 8.461 3.157 1.00 87.94 106 GLY A N 1
ATOM 819 C CA . GLY A 1 106 ? 8.584 8.790 3.138 1.00 87.94 106 GLY A CA 1
ATOM 820 C C . GLY A 1 106 ? 7.850 8.359 4.412 1.00 87.94 106 GLY A C 1
ATOM 821 O O . GLY A 1 106 ? 7.198 9.170 5.062 1.00 87.94 106 GLY A O 1
ATOM 822 N N . TYR A 1 107 ? 7.986 7.089 4.776 1.00 89.88 107 TYR A N 1
ATOM 823 C CA . TYR A 1 107 ? 7.161 6.345 5.727 1.00 89.88 107 TYR A CA 1
ATOM 824 C C . TYR A 1 107 ? 8.043 5.524 6.683 1.00 89.88 107 TYR A C 1
ATOM 826 O O . TYR A 1 107 ? 8.027 4.293 6.692 1.00 89.88 107 TYR A O 1
ATOM 834 N N . GLY A 1 108 ? 8.875 6.206 7.467 1.00 86.88 108 GLY A N 1
ATOM 835 C CA . GLY A 1 108 ? 9.869 5.567 8.324 1.00 86.88 108 GLY A CA 1
ATOM 836 C C . GLY A 1 108 ? 9.396 5.252 9.747 1.00 86.88 108 GLY A C 1
ATOM 837 O O . GLY A 1 108 ? 8.482 5.880 10.282 1.00 86.88 108 GLY A O 1
ATOM 838 N N . ASN A 1 109 ? 10.125 4.351 10.413 1.00 82.88 109 ASN A N 1
ATOM 839 C CA . ASN A 1 109 ? 10.008 4.029 11.839 1.00 82.88 109 ASN A CA 1
ATOM 840 C C . ASN A 1 109 ? 8.584 3.597 12.229 1.00 82.88 109 ASN A C 1
ATOM 842 O O . ASN A 1 109 ? 7.940 4.218 13.080 1.00 82.88 109 ASN A O 1
ATOM 846 N N . ILE A 1 110 ? 8.094 2.552 11.559 1.00 82.06 110 ILE A N 1
ATOM 847 C CA . ILE A 1 110 ? 6.782 1.957 11.812 1.00 82.06 110 ILE A CA 1
ATOM 848 C C . ILE A 1 110 ? 6.824 1.271 13.185 1.00 82.06 110 ILE A C 1
ATOM 850 O O . ILE A 1 110 ? 7.680 0.426 13.451 1.00 82.06 110 ILE A O 1
ATOM 854 N N . GLY A 1 111 ? 5.946 1.690 14.095 1.00 66.56 111 GLY A N 1
ATOM 855 C CA . GLY A 1 111 ? 5.875 1.148 15.458 1.00 66.56 111 GLY A CA 1
ATOM 856 C C . GLY A 1 111 ? 7.108 1.379 16.325 1.00 66.56 111 GLY A C 1
ATOM 857 O O . GLY A 1 111 ? 7.466 0.537 17.145 1.00 66.56 111 GLY A O 1
ATOM 858 N N . GLY A 1 112 ? 7.782 2.520 16.138 1.00 58.69 112 GLY A N 1
ATOM 859 C CA . GLY A 1 112 ? 8.862 2.981 17.021 1.00 58.69 112 GLY A CA 1
ATOM 860 C C . GLY A 1 112 ? 10.165 2.177 16.940 1.00 58.69 112 GLY A C 1
ATOM 861 O O . GLY A 1 112 ? 11.106 2.454 17.689 1.00 58.69 112 GLY A O 1
ATOM 862 N N . ASN A 1 113 ? 10.249 1.202 16.033 1.00 58.59 113 ASN A N 1
ATOM 863 C CA . ASN A 1 113 ? 11.429 0.371 15.857 1.00 58.59 113 ASN A CA 1
ATOM 864 C C . ASN A 1 113 ? 12.482 1.054 14.981 1.00 58.59 113 ASN A C 1
ATOM 866 O O . ASN A 1 113 ? 12.444 1.002 13.747 1.00 58.59 113 ASN A O 1
ATOM 870 N N . THR A 1 114 ? 13.502 1.607 15.636 1.00 51.72 114 THR A N 1
ATOM 871 C CA . THR A 1 114 ? 14.748 1.985 14.963 1.00 51.72 114 THR A CA 1
ATOM 872 C C . THR A 1 114 ? 15.580 0.717 14.713 1.00 51.72 114 THR A C 1
ATOM 874 O O . THR A 1 114 ? 16.057 0.070 15.641 1.00 51.72 114 THR A O 1
ATOM 877 N N . GLY A 1 115 ? 15.720 0.303 13.448 1.00 59.19 115 GLY A N 1
ATOM 878 C CA . GLY A 1 115 ? 16.475 -0.899 13.064 1.00 59.19 115 GLY A CA 1
ATOM 879 C C . GLY A 1 115 ? 15.596 -2.089 12.661 1.00 59.19 115 GLY A C 1
ATOM 880 O O . GLY A 1 115 ? 14.699 -1.946 11.838 1.00 59.19 115 GLY A O 1
ATOM 881 N N . ALA A 1 116 ? 15.891 -3.284 13.181 1.00 42.19 116 ALA A N 1
ATOM 882 C CA . ALA A 1 116 ? 15.446 -4.588 12.670 1.00 42.19 116 ALA A CA 1
ATOM 883 C C . ALA A 1 116 ? 13.921 -4.814 12.477 1.00 42.19 116 ALA A C 1
ATOM 885 O O . ALA A 1 116 ? 13.576 -5.811 11.850 1.00 42.19 116 ALA A O 1
ATOM 886 N N . GLY A 1 117 ? 13.042 -3.924 12.958 1.00 54.72 117 GLY A N 1
ATOM 887 C CA . GLY A 1 117 ? 11.600 -4.153 13.141 1.00 54.72 117 GLY A CA 1
ATOM 888 C C . GLY A 1 117 ? 10.630 -3.609 12.081 1.00 54.72 117 GLY A C 1
ATOM 889 O O . GLY A 1 117 ? 9.428 -3.744 12.273 1.00 54.72 117 GLY A O 1
ATOM 890 N N . ASN A 1 118 ? 11.093 -3.028 10.969 1.00 76.44 118 ASN A N 1
ATOM 891 C CA . ASN A 1 118 ? 10.206 -2.569 9.884 1.00 76.44 118 ASN A CA 1
ATOM 892 C C . ASN A 1 118 ? 10.104 -3.612 8.760 1.00 76.44 118 ASN A C 1
ATOM 894 O O . ASN A 1 118 ? 10.502 -3.353 7.620 1.00 76.44 118 ASN A O 1
ATOM 898 N N . ILE A 1 119 ? 9.602 -4.809 9.078 1.00 89.50 119 ILE A N 1
ATOM 899 C CA . ILE A 1 119 ? 9.365 -5.893 8.106 1.00 89.50 119 ILE A CA 1
ATOM 900 C C . ILE A 1 119 ? 8.022 -5.639 7.401 1.00 89.50 119 ILE A C 1
ATOM 902 O O . ILE A 1 119 ? 7.080 -6.412 7.478 1.00 89.50 119 ILE A O 1
ATOM 906 N N . VAL A 1 120 ? 7.897 -4.482 6.755 1.00 90.88 120 VAL A N 1
ATOM 907 C CA . VAL A 1 120 ? 6.653 -4.058 6.085 1.00 90.88 120 VAL A CA 1
ATOM 908 C C . VAL A 1 120 ? 6.633 -4.407 4.599 1.00 90.88 120 VAL A C 1
ATOM 910 O O . VAL A 1 120 ? 5.587 -4.317 3.964 1.00 90.88 120 VAL A O 1
ATOM 913 N N . GLY A 1 121 ? 7.774 -4.815 4.036 1.00 92.31 121 GLY A N 1
ATOM 914 C CA . GLY A 1 121 ? 7.893 -5.195 2.635 1.00 92.31 121 GLY A CA 1
ATOM 915 C C . GLY A 1 121 ? 7.529 -6.658 2.391 1.00 92.31 121 GLY A C 1
ATOM 916 O O . GLY A 1 121 ? 7.817 -7.530 3.209 1.00 92.31 121 GLY A O 1
ATOM 917 N N . ILE A 1 122 ? 6.963 -6.937 1.221 1.00 94.62 122 ILE A N 1
ATOM 918 C CA . ILE A 1 122 ? 6.885 -8.272 0.629 1.00 94.62 122 ILE A CA 1
ATOM 919 C C . ILE A 1 122 ? 7.655 -8.254 -0.688 1.00 94.62 122 ILE A C 1
ATOM 921 O O . ILE A 1 122 ? 7.420 -7.404 -1.549 1.00 94.62 122 ILE A O 1
ATOM 925 N N . ASN A 1 123 ? 8.570 -9.208 -0.843 1.00 94.25 123 ASN A N 1
ATOM 926 C CA . ASN A 1 123 ? 9.406 -9.367 -2.019 1.00 94.25 123 ASN A CA 1
ATOM 927 C C . ASN A 1 123 ? 8.908 -10.449 -2.975 1.00 94.25 123 ASN A C 1
ATOM 929 O O . ASN A 1 123 ? 8.042 -11.263 -2.657 1.00 94.25 123 ASN A O 1
ATOM 933 N N . ASN A 1 124 ? 9.497 -10.483 -4.167 1.00 94.50 124 ASN A N 1
ATOM 934 C CA . ASN A 1 124 ? 9.179 -11.464 -5.198 1.00 94.50 124 ASN A CA 1
ATOM 935 C C . ASN A 1 124 ? 9.769 -12.869 -4.9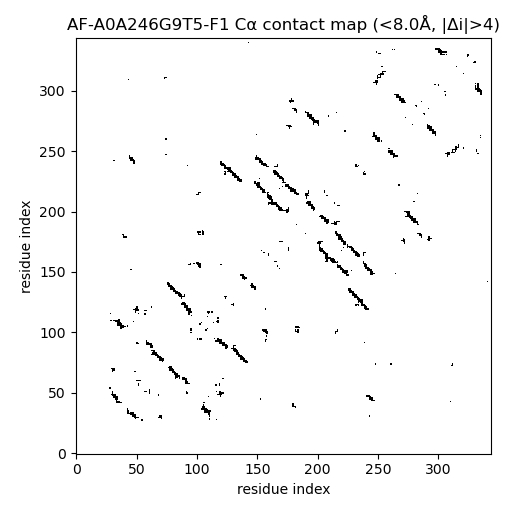53 1.00 94.50 124 ASN A C 1
ATOM 937 O O . ASN A 1 124 ? 9.426 -13.789 -5.697 1.00 94.50 124 ASN A O 1
ATOM 941 N N . GLY A 1 125 ? 10.609 -13.060 -3.930 1.00 92.38 125 GLY A N 1
ATOM 942 C CA . GLY A 1 125 ? 11.018 -14.372 -3.417 1.00 92.38 125 GLY A CA 1
ATOM 943 C C . GLY A 1 125 ? 12.227 -15.043 -4.073 1.00 92.38 125 GLY A C 1
ATOM 944 O O . GLY A 1 125 ? 12.899 -15.850 -3.421 1.00 92.38 125 GLY A O 1
ATOM 945 N N . CYS A 1 126 ? 12.499 -14.736 -5.343 1.00 88.38 126 CYS A N 1
ATOM 946 C CA . CYS A 1 126 ? 13.629 -15.260 -6.113 1.00 88.38 126 CYS A CA 1
ATOM 947 C C . CYS A 1 126 ? 14.019 -14.351 -7.290 1.00 88.38 126 CYS A C 1
ATOM 949 O O . CYS A 1 126 ? 13.226 -13.532 -7.750 1.00 88.38 126 CYS A O 1
ATOM 951 N N . ASN A 1 127 ? 15.241 -14.513 -7.807 1.00 88.88 127 ASN A N 1
ATOM 952 C CA . ASN A 1 127 ? 15.763 -13.704 -8.914 1.00 88.88 127 ASN A CA 1
ATOM 953 C C . ASN A 1 127 ? 14.894 -13.825 -10.173 1.00 88.88 127 ASN A C 1
ATOM 955 O O . ASN A 1 127 ? 14.556 -14.931 -10.596 1.00 88.88 127 ASN A O 1
ATOM 959 N N . ALA A 1 128 ? 14.564 -12.685 -10.786 1.00 89.06 128 ALA A N 1
ATOM 960 C CA . ALA A 1 128 ? 13.727 -12.561 -11.986 1.00 89.06 128 ALA A CA 1
ATOM 961 C C . ALA A 1 128 ? 12.298 -13.144 -11.878 1.00 89.06 128 ALA A C 1
ATOM 963 O O . ALA A 1 128 ? 11.549 -13.140 -12.868 1.00 89.06 128 ALA A O 1
ATOM 964 N N . CYS A 1 129 ? 11.886 -13.605 -10.695 1.00 91.94 129 CYS A N 1
ATOM 965 C CA . CYS A 1 129 ? 10.578 -14.195 -10.454 1.00 91.94 129 CYS A CA 1
ATOM 966 C C . CYS A 1 129 ? 9.484 -13.139 -10.346 1.00 91.94 129 CYS A C 1
ATOM 968 O O . CYS A 1 129 ? 9.724 -12.005 -9.926 1.00 91.94 129 CYS A O 1
ATOM 970 N N . THR A 1 130 ? 8.268 -13.552 -10.682 1.00 96.12 130 THR A N 1
ATOM 971 C CA . THR A 1 130 ? 7.048 -12.801 -10.404 1.00 96.12 130 THR A CA 1
ATOM 972 C C . THR A 1 130 ? 6.261 -13.565 -9.351 1.00 96.12 130 THR A C 1
ATOM 974 O O . THR A 1 130 ? 6.033 -14.761 -9.519 1.00 96.12 130 THR A O 1
ATOM 977 N N . SER A 1 131 ? 5.849 -12.872 -8.296 1.00 97.56 131 SER A N 1
ATOM 978 C CA . SER A 1 131 ? 4.947 -13.414 -7.281 1.00 97.56 131 SER A CA 1
ATOM 979 C C . SER A 1 131 ? 3.635 -12.637 -7.303 1.00 97.56 131 SER A C 1
ATOM 981 O O . SER A 1 131 ? 3.634 -11.424 -7.527 1.00 97.56 131 SER A O 1
ATOM 983 N N . THR A 1 132 ? 2.520 -13.335 -7.099 1.00 98.06 132 THR A N 1
ATOM 984 C CA . THR A 1 132 ? 1.183 -12.731 -7.001 1.00 98.06 132 THR A CA 1
ATOM 985 C C . THR A 1 132 ? 0.484 -13.228 -5.761 1.00 98.06 132 THR A C 1
ATOM 987 O O . THR A 1 132 ? 0.692 -14.370 -5.360 1.00 98.06 132 THR A O 1
ATOM 990 N N . PHE A 1 133 ? -0.388 -12.412 -5.194 1.00 98.44 133 PHE A N 1
ATOM 991 C CA . PHE A 1 133 ? -1.261 -12.826 -4.108 1.00 98.44 133 PHE A CA 1
ATOM 992 C C . PHE A 1 133 ? -2.408 -11.835 -3.947 1.00 98.44 133 PHE A C 1
ATOM 994 O O . PHE A 1 133 ? -2.351 -10.703 -4.425 1.00 98.44 133 PHE A O 1
ATOM 1001 N N . ARG A 1 134 ? -3.450 -12.273 -3.255 1.00 98.69 134 ARG A N 1
ATOM 1002 C CA . ARG A 1 134 ? -4.589 -11.462 -2.851 1.00 98.69 134 ARG A CA 1
ATOM 1003 C C . ARG A 1 134 ? -4.471 -11.098 -1.383 1.00 98.69 134 ARG A C 1
ATOM 1005 O O . ARG A 1 134 ? -4.174 -11.976 -0.572 1.00 98.69 134 ARG A O 1
ATOM 1012 N N . ILE A 1 135 ? -4.775 -9.847 -1.047 1.00 98.31 135 ILE A N 1
ATOM 1013 C CA . ILE A 1 135 ? -4.958 -9.404 0.338 1.00 98.31 135 ILE A CA 1
ATOM 1014 C C . ILE A 1 135 ? -6.411 -8.986 0.533 1.00 98.31 135 ILE A C 1
ATOM 1016 O O . ILE A 1 135 ? -6.934 -8.159 -0.214 1.00 98.31 135 ILE A O 1
ATOM 1020 N N . THR A 1 136 ? -7.034 -9.533 1.568 1.00 98.31 136 THR A N 1
ATOM 1021 C CA . THR A 1 136 ? -8.321 -9.083 2.107 1.00 98.31 136 THR A CA 1
ATOM 1022 C C . THR A 1 136 ? -8.071 -8.541 3.506 1.00 98.31 136 THR A C 1
ATOM 1024 O O . THR A 1 136 ? -7.348 -9.180 4.264 1.00 98.31 136 THR A O 1
ATOM 1027 N N . ILE A 1 137 ? -8.649 -7.392 3.855 1.00 96.75 137 ILE A N 1
ATOM 1028 C CA . ILE A 1 137 ? -8.617 -6.857 5.219 1.00 96.75 137 ILE A CA 1
ATOM 1029 C C . ILE A 1 137 ? -10.054 -6.592 5.639 1.00 96.75 137 ILE A C 1
ATOM 1031 O O . ILE A 1 137 ? -10.759 -5.819 4.993 1.00 96.75 137 ILE A O 1
ATOM 1035 N N . THR A 1 138 ? -10.477 -7.257 6.706 1.00 94.44 138 THR A N 1
ATOM 1036 C CA . THR A 1 138 ? -11.803 -7.076 7.294 1.00 94.44 138 THR A CA 1
ATOM 1037 C C . THR A 1 138 ? -11.681 -6.216 8.539 1.00 94.44 138 THR A C 1
ATOM 1039 O O . THR A 1 138 ? -10.881 -6.533 9.420 1.00 94.44 138 THR A O 1
ATOM 1042 N N . ALA A 1 139 ? -12.471 -5.149 8.607 1.00 90.94 139 ALA A N 1
ATOM 1043 C CA . ALA A 1 139 ? -12.634 -4.320 9.793 1.00 90.94 139 ALA A CA 1
ATOM 1044 C C . ALA A 1 139 ? -13.796 -4.872 10.624 1.00 90.94 139 ALA A C 1
ATOM 1046 O O . ALA A 1 139 ? -14.888 -5.067 10.092 1.00 90.94 139 ALA A O 1
ATOM 1047 N N . ASN A 1 140 ? -13.564 -5.150 11.905 1.00 90.38 140 ASN A N 1
ATOM 1048 C CA . ASN A 1 140 ? -14.590 -5.588 12.849 1.00 90.38 140 ASN A CA 1
ATOM 1049 C C . ASN A 1 140 ? -14.734 -4.531 13.937 1.00 90.38 140 ASN A C 1
ATOM 1051 O O . ASN A 1 140 ? -13.810 -4.301 14.721 1.00 90.38 140 ASN A O 1
ATOM 1055 N N . TYR A 1 141 ? -15.888 -3.885 13.963 1.00 83.44 141 TYR A N 1
ATOM 1056 C CA . TYR A 1 141 ? -16.167 -2.766 14.843 1.00 83.44 141 TYR A CA 1
ATOM 1057 C C . TYR A 1 141 ? -16.645 -3.251 16.218 1.00 83.44 141 TYR A C 1
ATOM 1059 O O . TYR A 1 141 ? -17.273 -4.312 16.313 1.00 83.44 141 TYR A O 1
ATOM 1067 N N . PRO A 1 142 ? -16.408 -2.480 17.297 1.00 77.69 142 PRO A N 1
ATOM 1068 C CA . PRO A 1 142 ? -16.846 -2.843 18.649 1.00 77.69 142 PRO A CA 1
ATOM 1069 C C . PRO A 1 142 ? -18.352 -3.118 18.784 1.00 77.69 142 PRO A C 1
ATOM 1071 O O . PRO A 1 142 ? -18.762 -3.878 19.658 1.00 77.69 142 PRO A O 1
ATOM 1074 N N . ASN A 1 143 ? -19.177 -2.541 17.904 1.00 74.69 143 ASN A N 1
ATOM 1075 C CA . ASN A 1 143 ? -20.624 -2.767 17.848 1.00 74.69 143 ASN A CA 1
ATOM 1076 C C . ASN A 1 143 ? -21.030 -4.101 17.179 1.00 74.69 143 ASN A C 1
ATOM 1078 O O . ASN A 1 143 ? -22.220 -4.373 17.030 1.00 74.69 143 ASN A O 1
ATOM 1082 N N . GLY A 1 144 ? -20.067 -4.931 16.765 1.00 78.69 144 GLY A N 1
ATOM 1083 C CA . GLY A 1 144 ? -20.300 -6.236 16.144 1.00 78.69 144 GLY A CA 1
ATOM 1084 C C . GLY A 1 144 ? -20.530 -6.204 14.629 1.00 78.69 144 GLY A C 1
ATOM 1085 O O . GLY A 1 144 ? -20.776 -7.257 14.042 1.00 78.69 144 GLY A O 1
ATOM 1086 N N . ILE A 1 145 ? -20.447 -5.035 13.985 1.00 82.19 145 ILE A N 1
ATOM 1087 C CA . ILE A 1 145 ? -20.505 -4.910 12.523 1.00 82.19 145 ILE A CA 1
ATOM 1088 C C . ILE A 1 145 ? -19.134 -5.246 11.926 1.00 82.19 145 ILE A C 1
ATOM 1090 O O . ILE A 1 145 ? -18.098 -4.871 12.475 1.00 82.19 145 ILE A O 1
ATOM 1094 N N . SER A 1 146 ? -19.128 -5.904 10.767 1.00 88.31 146 SER A N 1
ATOM 1095 C CA . SER A 1 146 ? -17.916 -6.155 9.985 1.00 88.31 146 SER A CA 1
ATOM 1096 C C . SER A 1 146 ? -18.044 -5.583 8.577 1.00 88.31 146 SER A C 1
ATOM 1098 O O . SER A 1 146 ? -19.123 -5.624 7.983 1.00 88.31 146 SER A O 1
ATOM 1100 N N . GLY A 1 147 ? -16.937 -5.090 8.025 1.00 87.69 147 GLY A N 1
ATOM 1101 C CA . GLY A 1 147 ? -16.886 -4.505 6.687 1.00 87.69 147 GLY A CA 1
ATOM 1102 C C . GLY A 1 147 ? -15.491 -4.531 6.064 1.00 87.69 147 GLY A C 1
ATOM 1103 O O . GLY A 1 147 ? -14.559 -5.142 6.595 1.00 87.69 147 GLY A O 1
ATOM 1104 N N . ASN A 1 148 ? -15.362 -3.869 4.915 1.00 88.38 148 ASN A N 1
ATOM 1105 C CA . ASN A 1 148 ? -14.068 -3.615 4.284 1.00 88.38 148 ASN A CA 1
ATOM 1106 C C . ASN A 1 148 ? -13.311 -2.532 5.062 1.00 88.38 148 ASN A C 1
ATOM 1108 O O . ASN A 1 148 ? -13.909 -1.727 5.772 1.00 88.38 148 ASN A O 1
ATOM 1112 N N . VAL A 1 149 ? -11.993 -2.475 4.883 1.00 88.62 149 VAL A N 1
ATOM 1113 C CA . VAL A 1 149 ? -11.234 -1.267 5.233 1.00 88.62 149 VAL A CA 1
ATOM 1114 C C . VAL A 1 149 ? -11.643 -0.097 4.340 1.00 88.62 149 VAL A C 1
ATOM 1116 O O . VAL A 1 149 ? -11.968 -0.304 3.170 1.00 88.62 149 VAL A O 1
ATOM 1119 N N . ALA A 1 150 ? -11.554 1.128 4.868 1.00 85.12 150 ALA A N 1
ATOM 1120 C CA . ALA A 1 150 ? -11.885 2.344 4.122 1.00 85.12 150 ALA A CA 1
ATOM 1121 C C . ALA A 1 150 ? -11.075 2.445 2.821 1.00 85.12 150 ALA A C 1
ATOM 1123 O O . ALA A 1 150 ? -11.614 2.726 1.749 1.00 85.12 150 ALA A O 1
ATOM 1124 N N . ALA A 1 151 ? -9.779 2.136 2.896 1.00 90.94 151 ALA A N 1
ATOM 1125 C CA . ALA A 1 151 ? -8.955 1.979 1.714 1.00 90.94 151 ALA A CA 1
ATOM 1126 C C . ALA A 1 151 ? -7.777 1.034 1.942 1.00 90.94 151 ALA A C 1
ATOM 1128 O O . ALA A 1 151 ? -7.181 0.999 3.020 1.00 90.94 151 ALA A O 1
ATOM 1129 N N . PHE A 1 152 ? -7.394 0.329 0.881 1.00 95.88 152 PHE A N 1
ATOM 1130 C CA . PHE A 1 152 ? -6.104 -0.342 0.781 1.00 95.88 152 PHE A CA 1
ATOM 1131 C C . PHE A 1 152 ? -5.048 0.620 0.269 1.00 95.88 152 PHE A C 1
ATOM 1133 O O . PHE A 1 152 ? -5.303 1.382 -0.662 1.00 95.88 152 PHE A O 1
ATOM 1140 N N . VAL A 1 153 ? -3.838 0.508 0.803 1.00 96.19 153 VAL A N 1
ATOM 1141 C CA . VAL A 1 153 ? -2.677 1.289 0.386 1.00 96.19 153 VAL A CA 1
ATOM 1142 C C . VAL A 1 153 ? -1.549 0.348 -0.006 1.00 96.19 153 VAL A C 1
ATOM 1144 O O . VAL A 1 153 ? -1.270 -0.616 0.703 1.00 96.19 153 VAL A O 1
ATOM 1147 N N . ILE A 1 154 ? -0.868 0.632 -1.115 1.00 96.25 154 ILE A N 1
ATOM 1148 C CA . ILE A 1 154 ? 0.420 0.008 -1.423 1.00 96.25 154 ILE A CA 1
ATOM 1149 C C . ILE A 1 154 ? 1.475 1.061 -1.742 1.00 96.25 154 ILE A C 1
ATOM 1151 O O . ILE A 1 154 ? 1.165 2.115 -2.296 1.00 96.25 154 ILE A O 1
ATOM 1155 N N . GLY A 1 155 ? 2.734 0.758 -1.442 1.00 93.94 155 GLY A N 1
ATOM 1156 C CA . GLY A 1 155 ? 3.865 1.598 -1.833 1.00 93.94 155 GLY A CA 1
ATOM 1157 C C . GLY A 1 155 ? 5.152 0.796 -1.964 1.00 93.94 155 GLY A C 1
ATOM 1158 O O . GLY A 1 155 ? 5.344 -0.176 -1.239 1.00 93.94 155 GLY A O 1
ATOM 1159 N N . GLY A 1 156 ? 6.029 1.176 -2.892 1.00 92.00 156 GLY A N 1
ATOM 1160 C CA . GLY A 1 156 ? 7.327 0.519 -3.063 1.00 92.00 156 GLY A CA 1
ATOM 1161 C C . GLY A 1 156 ? 8.214 0.650 -1.824 1.00 92.00 156 GLY A C 1
ATOM 1162 O O . GLY A 1 156 ? 8.538 1.746 -1.386 1.00 92.00 156 GLY A O 1
ATOM 1163 N N . THR A 1 157 ? 8.631 -0.474 -1.239 1.00 89.44 157 THR A N 1
ATOM 1164 C CA . THR A 1 157 ? 9.542 -0.468 -0.077 1.00 89.44 157 THR A CA 1
ATOM 1165 C C . THR A 1 157 ? 11.012 -0.553 -0.479 1.00 89.44 157 THR A C 1
ATOM 1167 O O . THR A 1 157 ? 11.894 -0.420 0.367 1.00 89.44 157 THR A O 1
ATOM 1170 N N . GLU A 1 158 ? 11.264 -0.773 -1.765 1.00 86.31 158 GLU A N 1
ATOM 1171 C CA . GLU A 1 158 ? 12.569 -0.836 -2.406 1.00 86.31 158 GLU A CA 1
ATOM 1172 C C . GLU A 1 158 ? 12.508 -0.093 -3.740 1.00 86.31 158 GLU A C 1
ATOM 1174 O O . GLU A 1 158 ? 11.492 -0.102 -4.437 1.00 86.31 158 GLU A O 1
ATOM 1179 N N . THR A 1 159 ? 13.636 0.510 -4.078 1.00 83.69 159 THR A N 1
ATOM 1180 C CA . THR A 1 159 ? 13.883 1.231 -5.319 1.00 83.69 159 THR A CA 1
ATOM 1181 C C . THR A 1 159 ? 13.772 0.332 -6.559 1.00 83.69 159 THR A C 1
ATOM 1183 O O . THR A 1 159 ? 14.399 -0.718 -6.624 1.00 83.69 159 THR A O 1
ATOM 1186 N N . LEU A 1 160 ? 13.070 0.798 -7.598 1.00 87.38 160 LEU A N 1
ATOM 1187 C CA . LEU A 1 160 ? 12.946 0.120 -8.895 1.00 87.38 160 LEU A CA 1
ATOM 1188 C C . LEU A 1 160 ? 14.168 0.408 -9.783 1.00 87.38 160 LEU A C 1
ATOM 1190 O O . LEU A 1 160 ? 14.334 1.531 -10.261 1.00 87.38 160 LEU A O 1
ATOM 1194 N N . ALA A 1 161 ? 15.004 -0.577 -10.095 1.00 82.56 161 ALA A N 1
ATOM 1195 C CA . ALA A 1 161 ? 16.236 -0.374 -10.865 1.00 82.56 161 ALA A CA 1
ATOM 1196 C C . ALA A 1 161 ? 16.067 -0.480 -12.390 1.00 82.56 161 ALA A C 1
ATOM 1198 O O . ALA A 1 161 ? 16.933 -0.025 -13.149 1.00 82.56 161 ALA A O 1
ATOM 1199 N N . SER A 1 162 ? 14.975 -1.077 -12.879 1.00 84.94 162 SER A N 1
ATOM 1200 C CA . SER A 1 162 ? 14.768 -1.260 -14.323 1.00 84.94 162 SER A CA 1
ATOM 1201 C C . SER A 1 162 ? 13.304 -1.367 -14.758 1.00 84.94 162 SER A C 1
ATOM 1203 O O . SER A 1 162 ? 12.401 -1.576 -13.952 1.00 84.94 162 SER A O 1
ATOM 1205 N N . THR A 1 163 ? 13.080 -1.309 -16.073 1.00 86.81 163 THR A N 1
ATOM 1206 C CA . THR A 1 163 ? 11.772 -1.532 -16.722 1.00 86.81 163 THR A CA 1
ATOM 1207 C C . THR A 1 163 ? 11.190 -2.933 -16.521 1.00 86.81 163 THR A C 1
ATOM 1209 O O . THR A 1 163 ? 10.011 -3.155 -16.806 1.00 86.81 163 THR A O 1
ATOM 1212 N N . ASN A 1 164 ? 12.000 -3.888 -16.054 1.00 88.81 164 ASN A N 1
ATOM 1213 C CA . ASN A 1 164 ? 11.570 -5.254 -15.754 1.00 88.81 164 ASN A CA 1
ATOM 1214 C C . ASN A 1 164 ? 11.188 -5.453 -14.284 1.00 88.81 164 ASN A C 1
ATOM 1216 O O . ASN A 1 164 ? 10.741 -6.545 -13.927 1.00 88.81 164 ASN A O 1
ATOM 1220 N N . GLU A 1 165 ? 11.348 -4.425 -13.453 1.00 91.50 165 GLU A N 1
ATOM 1221 C CA . GLU A 1 165 ? 10.988 -4.445 -12.041 1.00 91.50 165 GLU A CA 1
ATOM 1222 C C . GLU A 1 165 ? 9.738 -3.611 -11.815 1.00 91.50 165 GLU A C 1
ATOM 1224 O O . GLU A 1 165 ? 9.559 -2.543 -12.414 1.00 91.50 165 GLU A O 1
ATOM 1229 N N . TYR A 1 166 ? 8.830 -4.144 -11.005 1.00 94.69 166 TYR A N 1
ATOM 1230 C CA . TYR A 1 166 ? 7.576 -3.478 -10.706 1.00 94.69 166 TYR A CA 1
ATOM 1231 C C . TYR A 1 166 ? 6.875 -4.068 -9.491 1.00 94.69 166 TYR A C 1
ATOM 1233 O O . TYR A 1 166 ? 7.049 -5.238 -9.138 1.00 94.69 166 TYR A O 1
ATOM 1241 N N . TYR A 1 167 ? 5.977 -3.262 -8.942 1.00 96.38 167 TYR A N 1
ATOM 1242 C CA . TYR A 1 167 ? 4.832 -3.719 -8.168 1.00 96.38 167 TYR A CA 1
ATOM 1243 C C . TYR A 1 167 ? 3.550 -3.227 -8.837 1.00 96.38 167 TYR A C 1
ATOM 1245 O O . TYR A 1 167 ? 3.527 -2.210 -9.534 1.00 96.38 167 TYR A O 1
ATOM 1253 N N . GLN A 1 168 ? 2.479 -3.988 -8.675 1.00 97.38 168 GLN A N 1
ATOM 1254 C CA . GLN A 1 168 ? 1.207 -3.736 -9.329 1.00 97.38 168 GLN A CA 1
ATOM 1255 C C . GLN A 1 168 ? 0.064 -3.975 -8.356 1.00 97.38 168 GLN A C 1
ATOM 1257 O O . GLN A 1 168 ? 0.048 -4.983 -7.650 1.00 97.38 168 GLN A O 1
ATOM 1262 N N . LEU A 1 169 ? -0.910 -3.068 -8.396 1.00 97.56 169 LEU A N 1
ATOM 1263 C CA . LEU A 1 169 ? -2.198 -3.210 -7.734 1.00 97.56 169 LEU A CA 1
ATOM 1264 C C . LEU A 1 169 ? -3.280 -3.510 -8.763 1.00 97.56 169 LEU A C 1
ATOM 1266 O O . LEU A 1 169 ? -3.306 -2.891 -9.828 1.00 97.56 169 LEU A O 1
ATOM 1270 N N . THR A 1 170 ? -4.190 -4.426 -8.451 1.00 98.44 170 THR A N 1
ATOM 1271 C CA . THR A 1 170 ? -5.437 -4.633 -9.192 1.00 98.44 170 THR A CA 1
ATOM 1272 C C . THR A 1 170 ? -6.616 -4.742 -8.237 1.00 98.44 170 THR A C 1
ATOM 1274 O O . THR A 1 170 ? -6.540 -5.440 -7.229 1.00 98.44 170 THR A O 1
ATOM 1277 N N . VAL A 1 171 ? -7.712 -4.062 -8.572 1.00 98.19 171 VAL A N 1
ATOM 1278 C CA . VAL A 1 171 ? -8.951 -4.057 -7.785 1.00 98.19 171 VAL A CA 1
ATOM 1279 C C . VAL A 1 171 ? -10.113 -4.699 -8.549 1.00 98.19 171 VAL A C 1
ATOM 1281 O O . VAL A 1 171 ? -10.182 -4.585 -9.778 1.00 98.19 171 VAL A O 1
ATOM 1284 N N . PRO A 1 172 ? -11.061 -5.359 -7.858 1.00 97.31 172 PRO A N 1
ATOM 1285 C CA . PRO A 1 172 ? -12.232 -5.954 -8.511 1.00 97.31 172 PRO A CA 1
ATOM 1286 C C . PRO A 1 172 ? -13.236 -4.900 -9.014 1.00 97.31 172 PRO A C 1
ATOM 1288 O O . PRO A 1 172 ? -13.848 -5.038 -10.083 1.00 97.31 172 PRO A O 1
ATOM 1291 N N . SER A 1 173 ? -13.374 -3.809 -8.268 1.00 93.44 173 SER A N 1
ATOM 1292 C CA . SER A 1 173 ? -14.302 -2.697 -8.484 1.00 93.44 173 SER A CA 1
ATOM 1293 C C . SER A 1 173 ? -13.603 -1.363 -8.212 1.00 93.44 173 SER A C 1
ATOM 1295 O O . SER A 1 173 ? -12.490 -1.343 -7.698 1.00 93.44 173 SER A O 1
ATOM 1297 N N . GLY A 1 174 ? -14.236 -0.251 -8.595 1.00 91.62 174 GLY A N 1
ATOM 1298 C CA . GLY A 1 174 ? -13.654 1.082 -8.422 1.00 91.62 174 GLY A CA 1
ATOM 1299 C C . GLY A 1 174 ? -12.440 1.329 -9.322 1.00 91.62 174 GLY A C 1
ATOM 1300 O O . GLY A 1 174 ? -12.344 0.774 -10.419 1.00 91.62 174 GLY A O 1
ATOM 1301 N N . THR A 1 175 ? -11.531 2.183 -8.860 1.00 94.25 175 THR A N 1
ATOM 1302 C CA . THR A 1 175 ? -10.285 2.544 -9.549 1.00 94.25 175 THR A CA 1
ATOM 1303 C C . THR A 1 175 ? -9.149 2.663 -8.547 1.00 94.25 175 THR A C 1
ATOM 1305 O O . THR A 1 175 ? -9.365 3.107 -7.423 1.00 94.25 175 THR A O 1
ATOM 1308 N N . VAL A 1 176 ? -7.931 2.347 -8.978 1.00 96.75 176 VAL A N 1
ATOM 1309 C CA . VAL A 1 176 ? -6.724 2.659 -8.213 1.00 96.75 176 VAL A CA 1
ATOM 1310 C C . VAL A 1 176 ? -6.354 4.120 -8.450 1.00 96.75 176 VAL A C 1
ATOM 1312 O O . VAL A 1 176 ? -6.385 4.594 -9.589 1.00 96.75 176 VAL A O 1
ATOM 1315 N N . ARG A 1 177 ? -5.974 4.827 -7.386 1.00 95.81 177 ARG A N 1
ATOM 1316 C CA . ARG A 1 177 ? -5.537 6.224 -7.450 1.00 95.81 177 ARG A CA 1
ATOM 1317 C C . ARG A 1 177 ? -4.086 6.372 -7.006 1.00 95.81 177 ARG A C 1
ATOM 1319 O O . ARG A 1 177 ? -3.624 5.668 -6.114 1.00 95.81 177 ARG A O 1
ATOM 1326 N N . TYR A 1 178 ? -3.374 7.308 -7.621 1.00 95.69 178 TYR A N 1
ATOM 1327 C CA . TYR A 1 178 ? -2.043 7.748 -7.202 1.00 95.69 178 TYR A CA 1
ATOM 1328 C C . TYR A 1 178 ? -2.152 8.882 -6.180 1.00 95.69 178 TYR A C 1
ATOM 1330 O O . TYR A 1 178 ? -2.813 9.881 -6.457 1.00 95.69 178 TYR A O 1
ATOM 1338 N N . MET A 1 179 ? -1.498 8.746 -5.026 1.00 94.12 179 MET A N 1
ATOM 1339 C CA . MET A 1 179 ? -1.688 9.656 -3.886 1.00 94.12 179 MET A CA 1
ATOM 1340 C C . MET A 1 179 ? -0.436 10.408 -3.466 1.00 94.12 179 MET A C 1
ATOM 1342 O O . MET A 1 179 ? -0.516 11.572 -3.075 1.00 94.12 179 MET A O 1
ATOM 1346 N N . ASP A 1 180 ? 0.712 9.750 -3.512 1.00 93.12 180 ASP A N 1
ATOM 1347 C CA . ASP A 1 180 ? 1.962 10.311 -3.022 1.00 93.12 180 ASP A CA 1
ATOM 1348 C C . ASP A 1 180 ? 3.124 9.743 -3.824 1.00 93.12 180 ASP A C 1
ATOM 1350 O O . ASP A 1 180 ? 3.117 8.570 -4.193 1.00 93.12 180 ASP A O 1
ATOM 1354 N N . LYS A 1 181 ? 4.131 10.568 -4.065 1.00 90.25 181 LYS A N 1
ATOM 1355 C CA . LYS A 1 181 ? 5.453 10.141 -4.480 1.00 90.25 181 LYS A CA 1
ATOM 1356 C C . LYS A 1 181 ? 6.478 10.668 -3.510 1.00 90.25 181 LYS A C 1
ATOM 1358 O O . LYS A 1 181 ? 6.736 11.868 -3.452 1.00 90.25 181 LYS A O 1
ATOM 1363 N N . TYR A 1 182 ? 7.118 9.737 -2.826 1.00 86.81 182 TYR A N 1
ATOM 1364 C CA . TYR A 1 182 ? 8.230 10.001 -1.935 1.00 86.81 182 TYR A CA 1
ATOM 1365 C C . TYR A 1 182 ? 9.526 9.690 -2.667 1.00 86.81 182 TYR A C 1
ATOM 1367 O O . TYR A 1 182 ? 9.641 8.716 -3.413 1.00 86.81 182 TYR A O 1
ATOM 1375 N N . VAL A 1 183 ? 10.494 10.576 -2.476 1.00 81.44 183 VAL A N 1
ATOM 1376 C CA . VAL A 1 183 ? 11.796 10.522 -3.124 1.00 81.44 183 VAL A CA 1
ATOM 1377 C C . VAL A 1 183 ? 12.843 10.613 -2.034 1.00 81.44 183 VAL A C 1
ATOM 1379 O O . VAL A 1 183 ? 12.764 11.474 -1.155 1.00 81.44 183 VAL A O 1
ATOM 1382 N N . LYS A 1 184 ? 13.839 9.743 -2.106 1.00 79.75 184 LYS A N 1
ATOM 1383 C CA . LYS A 1 184 ? 14.996 9.791 -1.234 1.00 79.75 184 LYS A CA 1
ATOM 1384 C C . LYS A 1 184 ? 15.771 11.093 -1.430 1.00 79.75 184 LYS A C 1
ATOM 1386 O O . LYS A 1 184 ? 16.180 11.427 -2.541 1.00 79.75 184 LYS A O 1
ATOM 1391 N N . ASN A 1 185 ? 16.026 11.816 -0.340 1.00 72.44 185 ASN A N 1
ATOM 1392 C CA . ASN A 1 185 ? 16.704 13.111 -0.385 1.00 72.44 185 ASN A CA 1
ATOM 1393 C C . ASN A 1 185 ? 18.237 12.954 -0.400 1.00 72.44 185 ASN A C 1
ATOM 1395 O O . ASN A 1 185 ? 18.867 12.770 0.642 1.00 72.44 185 ASN A O 1
ATOM 1399 N N . ASN A 1 186 ? 18.858 13.002 -1.583 1.00 71.56 186 ASN A N 1
ATOM 1400 C CA . ASN A 1 186 ? 20.315 12.968 -1.739 1.00 71.56 186 ASN A CA 1
ATOM 1401 C C . ASN A 1 186 ? 20.800 13.639 -3.045 1.00 71.56 186 ASN A C 1
ATOM 1403 O O . ASN A 1 186 ? 20.023 14.019 -3.911 1.00 71.56 186 ASN A O 1
ATOM 1407 N N . ASN A 1 187 ? 22.123 13.777 -3.192 1.00 62.06 187 ASN A N 1
ATOM 1408 C CA . ASN A 1 187 ? 22.749 14.607 -4.234 1.00 62.06 187 ASN A CA 1
ATOM 1409 C C . ASN A 1 187 ? 22.940 13.939 -5.616 1.00 62.06 187 ASN A C 1
ATOM 1411 O O . ASN A 1 187 ? 23.697 14.481 -6.418 1.00 62.06 187 ASN A O 1
ATOM 1415 N N . TRP A 1 188 ? 22.374 12.757 -5.910 1.00 61.72 188 TRP A N 1
ATOM 1416 C CA . TRP A 1 188 ? 22.511 12.178 -7.271 1.00 61.72 188 TRP A CA 1
ATOM 1417 C C . TRP A 1 188 ? 21.215 12.327 -8.066 1.00 61.72 188 TRP A C 1
ATOM 1419 O O . TRP A 1 188 ? 20.186 12.698 -7.516 1.00 61.72 188 TRP A O 1
ATOM 1429 N N . ALA A 1 189 ? 21.282 12.058 -9.372 1.00 62.69 189 ALA A N 1
ATOM 1430 C CA . ALA A 1 189 ? 20.152 12.216 -10.277 1.00 62.69 189 ALA A CA 1
ATOM 1431 C C . ALA A 1 189 ? 18.946 11.377 -9.820 1.00 62.69 189 ALA A C 1
ATOM 1433 O O . ALA A 1 189 ? 19.009 10.148 -9.791 1.00 62.69 189 ALA A O 1
ATOM 1434 N N . ASN A 1 190 ? 17.851 12.056 -9.479 1.00 68.00 190 ASN A N 1
ATOM 1435 C CA . ASN A 1 190 ? 16.562 11.423 -9.247 1.00 68.00 190 ASN A CA 1
ATOM 1436 C C . ASN A 1 190 ? 16.022 10.899 -10.578 1.00 68.00 190 ASN A C 1
ATOM 1438 O O . ASN A 1 190 ? 15.930 11.632 -11.562 1.00 68.00 190 ASN A O 1
ATOM 1442 N N . THR A 1 191 ? 15.666 9.629 -10.602 1.00 70.50 191 THR A N 1
ATOM 1443 C CA . THR A 1 191 ? 15.094 8.919 -11.746 1.00 70.50 191 THR A CA 1
ATOM 1444 C C . THR A 1 191 ? 13.575 8.877 -11.601 1.00 70.50 191 THR A C 1
ATOM 1446 O O . THR A 1 191 ? 13.039 8.692 -10.508 1.00 70.50 191 THR A O 1
ATOM 1449 N N . SER A 1 192 ? 12.872 9.117 -12.708 1.00 80.38 192 SER A N 1
ATOM 1450 C CA . SER A 1 192 ? 11.410 9.079 -12.744 1.00 80.38 192 SER A CA 1
ATOM 1451 C C . SER A 1 192 ? 10.886 7.672 -12.475 1.00 80.38 192 SER A C 1
ATOM 1453 O O . SER A 1 192 ? 11.533 6.687 -12.817 1.00 80.38 192 SER A O 1
ATOM 1455 N N . ILE A 1 193 ? 9.666 7.586 -11.956 1.00 89.62 193 ILE A N 1
ATOM 1456 C CA . ILE A 1 193 ? 8.861 6.361 -11.975 1.00 89.62 193 ILE A CA 1
ATOM 1457 C C . ILE A 1 193 ? 7.731 6.511 -12.987 1.00 89.62 193 ILE A C 1
ATOM 1459 O O . ILE A 1 193 ? 7.337 7.626 -13.332 1.00 89.62 193 ILE A O 1
ATOM 1463 N N . ARG A 1 194 ? 7.211 5.393 -13.481 1.00 93.06 194 ARG A N 1
ATOM 1464 C CA . ARG A 1 194 ? 6.129 5.348 -14.460 1.00 93.06 194 ARG A CA 1
ATOM 1465 C C . ARG A 1 194 ? 4.961 4.544 -13.918 1.00 93.06 194 ARG A C 1
ATOM 1467 O O . ARG A 1 194 ? 5.147 3.434 -13.426 1.00 93.06 194 ARG A O 1
ATOM 1474 N N . LEU A 1 195 ? 3.765 5.104 -14.058 1.00 95.44 195 LEU A N 1
ATOM 1475 C CA . LEU A 1 195 ? 2.499 4.447 -13.762 1.00 95.44 195 LEU A CA 1
ATOM 1476 C C . LEU A 1 195 ? 1.890 3.939 -15.070 1.00 95.44 195 LEU A C 1
ATOM 1478 O O . LEU A 1 195 ? 1.394 4.728 -15.879 1.00 95.44 195 LEU A O 1
ATOM 1482 N N . ASP A 1 196 ? 1.931 2.626 -15.278 1.00 97.31 196 ASP A N 1
ATOM 1483 C CA . ASP A 1 196 ? 1.236 1.969 -16.385 1.00 97.31 196 ASP A CA 1
ATOM 1484 C C . ASP A 1 196 ? -0.192 1.638 -15.926 1.00 97.31 196 ASP A C 1
ATOM 1486 O O . ASP A 1 196 ? -0.399 0.758 -15.086 1.00 97.31 196 ASP A O 1
ATOM 1490 N N . VAL A 1 197 ? -1.176 2.360 -16.463 1.00 97.94 197 VAL A N 1
ATOM 1491 C CA . VAL A 1 197 ? -2.585 2.289 -16.054 1.00 97.94 197 VAL A CA 1
ATOM 1492 C C . VAL A 1 197 ? -3.383 1.500 -17.081 1.00 97.94 197 VAL A C 1
ATOM 1494 O O . VAL A 1 197 ? -3.345 1.788 -18.276 1.00 97.94 197 VAL A O 1
ATOM 1497 N N . SER A 1 198 ? -4.144 0.509 -16.626 1.00 98.31 198 SER A N 1
ATOM 1498 C CA . SER A 1 198 ? -4.915 -0.402 -17.479 1.00 98.31 198 SER A CA 1
ATOM 1499 C C . SER A 1 198 ? -6.238 -0.812 -16.823 1.00 98.31 198 SER A C 1
ATOM 1501 O O . SER A 1 198 ? -6.552 -0.373 -15.714 1.00 98.31 198 SER A O 1
ATOM 1503 N N . ASN A 1 199 ? -7.039 -1.614 -17.536 1.00 97.06 199 ASN A N 1
ATOM 1504 C CA . ASN A 1 199 ? -8.320 -2.142 -17.056 1.00 97.06 199 ASN A CA 1
ATOM 1505 C C . ASN A 1 199 ? -9.268 -1.043 -16.537 1.00 97.06 199 ASN A C 1
ATOM 1507 O O . ASN A 1 199 ? -9.786 -1.120 -15.425 1.00 97.06 199 ASN A O 1
ATOM 1511 N N . SER A 1 200 ? -9.426 0.033 -17.315 1.00 95.94 200 SER A N 1
ATOM 1512 C CA . SER A 1 200 ? -10.256 1.187 -16.940 1.00 95.94 200 SER A CA 1
ATOM 1513 C C . SER A 1 200 ? -9.842 1.836 -15.610 1.00 95.94 200 SER A C 1
ATOM 1515 O O . SER A 1 200 ? -10.686 2.332 -14.873 1.00 95.94 200 SER A O 1
ATOM 1517 N N . GLY A 1 201 ? -8.544 1.816 -15.286 1.00 95.81 201 GLY A N 1
ATOM 1518 C CA . GLY A 1 201 ? -8.003 2.370 -14.040 1.00 95.81 201 GLY A CA 1
ATOM 1519 C C . GLY A 1 201 ? -8.037 1.408 -12.850 1.00 95.81 201 GLY A C 1
ATOM 1520 O O . GLY A 1 201 ? -7.568 1.764 -11.773 1.00 95.81 201 GLY A O 1
ATOM 1521 N N . LYS A 1 202 ? -8.539 0.179 -13.021 1.00 97.62 202 LYS A N 1
ATOM 1522 C CA . LYS A 1 202 ? -8.529 -0.853 -11.970 1.00 97.62 202 LYS A CA 1
ATOM 1523 C C . LYS A 1 202 ? -7.157 -1.462 -11.725 1.00 97.62 202 LYS A C 1
ATOM 1525 O O . LYS A 1 202 ? -6.968 -2.126 -10.712 1.00 97.62 202 LYS A O 1
ATOM 1530 N N . THR A 1 203 ? -6.219 -1.275 -12.648 1.00 98.38 203 THR A N 1
ATOM 1531 C CA . THR A 1 203 ? -4.866 -1.812 -12.530 1.00 98.38 203 THR A CA 1
ATOM 1532 C C . THR A 1 203 ? -3.852 -0.703 -12.754 1.00 98.38 203 THR A C 1
ATOM 1534 O O . THR A 1 203 ? -3.852 -0.071 -13.813 1.00 98.38 203 THR A O 1
ATOM 1537 N N . ILE A 1 204 ? -2.959 -0.507 -11.783 1.00 98.31 204 ILE A N 1
ATOM 1538 C CA . ILE A 1 204 ? -1.786 0.360 -11.923 1.00 98.31 204 ILE A CA 1
ATOM 1539 C C . ILE A 1 204 ? -0.541 -0.449 -11.584 1.00 98.31 204 ILE A C 1
ATOM 1541 O O . ILE A 1 204 ? -0.441 -1.036 -10.506 1.00 98.31 204 ILE A O 1
ATOM 1545 N N . LYS A 1 205 ? 0.410 -0.462 -12.518 1.00 97.44 205 LYS A N 1
ATOM 1546 C CA . LYS A 1 205 ? 1.754 -1.013 -12.339 1.00 97.44 205 LYS A CA 1
ATOM 1547 C C . LYS A 1 205 ? 2.748 0.135 -12.215 1.00 97.44 205 LYS A C 1
ATOM 1549 O O . LYS A 1 205 ? 2.836 0.962 -13.122 1.00 97.44 205 LYS A O 1
ATOM 1554 N N . VAL A 1 206 ? 3.506 0.158 -11.125 1.00 95.62 206 VAL A N 1
ATOM 1555 C CA . VAL A 1 206 ? 4.592 1.117 -10.902 1.00 95.62 206 VAL A CA 1
ATOM 1556 C C . VAL A 1 206 ? 5.897 0.478 -11.340 1.00 95.62 206 VAL A C 1
ATOM 1558 O O . VAL A 1 206 ? 6.223 -0.624 -10.911 1.00 95.62 206 VAL A O 1
ATOM 1561 N N . THR A 1 207 ? 6.629 1.142 -12.226 1.00 93.94 207 THR A N 1
ATOM 1562 C CA . THR A 1 207 ? 7.889 0.635 -12.778 1.00 93.94 207 THR A CA 1
ATOM 1563 C C . THR A 1 207 ? 8.853 1.780 -13.066 1.00 93.94 207 THR A C 1
ATOM 1565 O O . THR A 1 207 ? 8.463 2.949 -13.068 1.00 93.94 207 THR A O 1
ATOM 1568 N N . ASN A 1 208 ? 10.113 1.464 -13.341 1.00 89.44 208 ASN A N 1
ATOM 1569 C CA . ASN A 1 208 ? 11.079 2.438 -13.826 1.00 89.44 208 ASN A CA 1
ATOM 1570 C C . ASN A 1 208 ? 10.958 2.562 -15.363 1.00 89.44 208 ASN A C 1
ATOM 1572 O O . ASN A 1 208 ? 10.970 1.544 -16.053 1.00 89.44 208 ASN A O 1
ATOM 1576 N N . PRO A 1 209 ? 10.823 3.769 -15.948 1.00 88.06 209 PRO A N 1
ATOM 1577 C CA . PRO A 1 209 ? 10.740 3.950 -17.398 1.00 88.06 209 PRO A CA 1
ATOM 1578 C C . PRO A 1 209 ? 12.062 3.684 -18.137 1.00 88.06 209 PRO A C 1
ATOM 1580 O O . PRO A 1 209 ? 12.048 3.609 -19.366 1.00 88.06 209 PRO A O 1
ATOM 1583 N N . GLY A 1 210 ? 13.186 3.568 -17.427 1.00 83.06 210 GLY A N 1
ATOM 1584 C CA . GLY A 1 210 ? 14.521 3.419 -17.997 1.00 83.06 210 GLY A CA 1
ATOM 1585 C C . GLY A 1 210 ? 15.426 2.499 -17.177 1.00 83.06 210 GLY A C 1
ATOM 1586 O O . GLY A 1 210 ? 14.992 1.478 -16.644 1.00 83.06 210 GLY A O 1
ATOM 1587 N N . SER A 1 211 ? 16.715 2.837 -17.142 1.00 70.88 211 SER A N 1
ATOM 1588 C CA . SER A 1 211 ? 17.750 2.088 -16.425 1.00 70.88 211 SER A CA 1
ATOM 1589 C C . SER A 1 211 ? 18.277 2.867 -15.224 1.00 70.88 211 SER A C 1
ATOM 1591 O O . SER A 1 211 ? 18.522 4.070 -15.341 1.00 70.88 211 SER A O 1
ATOM 1593 N N . GLY A 1 212 ? 18.571 2.149 -14.143 1.00 71.31 212 GLY A N 1
ATOM 1594 C CA . GLY A 1 212 ? 19.187 2.673 -12.928 1.00 71.31 212 GLY A CA 1
ATOM 1595 C C . GLY A 1 212 ? 18.163 2.908 -11.824 1.00 71.31 212 GLY A C 1
ATOM 1596 O O . GLY A 1 212 ? 17.037 3.300 -12.098 1.00 71.31 212 GLY A O 1
ATOM 1597 N N . ASP A 1 213 ? 18.579 2.682 -10.586 1.00 70.06 213 ASP A N 1
ATOM 1598 C CA . ASP A 1 213 ? 17.805 2.786 -9.346 1.00 70.06 213 ASP A CA 1
ATOM 1599 C C . ASP A 1 213 ? 16.875 4.016 -9.290 1.00 70.06 213 ASP A C 1
ATOM 1601 O O . ASP A 1 213 ? 17.352 5.155 -9.263 1.00 70.06 213 ASP A O 1
ATOM 1605 N N . SER A 1 214 ? 15.550 3.792 -9.265 1.00 64.62 214 SER A N 1
ATOM 1606 C CA . SER A 1 214 ? 14.515 4.798 -8.985 1.00 64.62 214 SER A CA 1
ATOM 1607 C C . SER A 1 214 ? 14.675 5.373 -7.584 1.00 64.62 214 SER A C 1
ATOM 1609 O O . SER A 1 214 ? 14.403 4.725 -6.585 1.00 64.62 214 SER A O 1
ATOM 1611 N N . ARG A 1 215 ? 15.065 6.640 -7.464 1.00 73.94 215 ARG A N 1
ATOM 1612 C CA . ARG A 1 215 ? 15.165 7.291 -6.139 1.00 73.94 215 ARG A CA 1
ATOM 1613 C C . ARG A 1 215 ? 13.828 7.703 -5.546 1.00 73.94 215 ARG A C 1
ATOM 1615 O O . ARG A 1 215 ? 13.795 8.459 -4.583 1.00 73.94 215 ARG A O 1
ATOM 1622 N N . GLY A 1 216 ? 12.730 7.260 -6.137 1.00 80.19 216 GLY A N 1
ATOM 1623 C CA . GLY A 1 216 ? 11.409 7.451 -5.583 1.00 80.19 216 GLY A CA 1
ATOM 1624 C C . GLY A 1 216 ? 10.496 6.287 -5.902 1.00 80.19 216 GLY A C 1
ATOM 1625 O O . GLY A 1 216 ? 10.803 5.447 -6.751 1.00 80.19 216 GLY A O 1
ATOM 1626 N N . ASP A 1 217 ? 9.361 6.305 -5.221 1.00 89.06 217 ASP A N 1
ATOM 1627 C CA . ASP A 1 217 ? 8.288 5.332 -5.334 1.00 89.06 217 ASP A CA 1
ATOM 1628 C C . ASP A 1 217 ? 6.933 6.025 -5.252 1.00 89.06 217 ASP A C 1
ATOM 1630 O O . ASP A 1 217 ? 6.827 7.173 -4.814 1.00 89.06 217 ASP A O 1
ATOM 1634 N N . ALA A 1 218 ? 5.898 5.334 -5.724 1.00 92.38 218 ALA A N 1
ATOM 1635 C CA . ALA A 1 218 ? 4.530 5.816 -5.669 1.00 92.38 218 ALA A CA 1
ATOM 1636 C C . ALA A 1 218 ? 3.768 5.110 -4.552 1.00 92.38 218 ALA A C 1
ATOM 1638 O O . ALA A 1 218 ? 3.930 3.916 -4.304 1.00 92.38 218 ALA A O 1
ATOM 1639 N N . LEU A 1 219 ? 2.873 5.862 -3.934 1.00 94.75 219 LEU A N 1
ATOM 1640 C CA . LEU A 1 219 ? 1.815 5.367 -3.085 1.00 94.75 219 LEU A CA 1
ATOM 1641 C C . LEU A 1 219 ? 0.526 5.311 -3.897 1.00 94.75 219 LEU A C 1
ATOM 1643 O O . LEU A 1 219 ? 0.080 6.315 -4.468 1.00 94.75 219 LEU A O 1
ATOM 1647 N N . LEU A 1 220 ? -0.057 4.121 -3.944 1.00 96.75 220 LEU A N 1
ATOM 1648 C CA . LEU A 1 220 ? -1.319 3.847 -4.608 1.00 96.75 220 LEU A CA 1
ATOM 1649 C C . LEU A 1 220 ? -2.373 3.491 -3.568 1.00 96.75 220 LEU A C 1
ATOM 1651 O O . LEU A 1 220 ? -2.063 2.856 -2.560 1.00 96.75 220 LEU A O 1
ATOM 1655 N N . ILE A 1 221 ? -3.616 3.866 -3.841 1.00 95.56 221 ILE A N 1
ATOM 1656 C CA . ILE A 1 221 ? -4.750 3.631 -2.951 1.00 95.56 221 ILE A CA 1
ATOM 1657 C C . ILE A 1 221 ? -5.949 3.073 -3.717 1.00 95.56 221 ILE A C 1
ATOM 1659 O O . ILE A 1 221 ? -6.141 3.379 -4.899 1.00 95.56 221 ILE A O 1
ATOM 1663 N N . ALA A 1 222 ? -6.759 2.273 -3.034 1.00 94.62 222 ALA A N 1
ATOM 1664 C CA . ALA A 1 222 ? -8.035 1.772 -3.522 1.00 94.62 222 ALA A CA 1
ATOM 1665 C C . ALA A 1 222 ? -9.091 1.862 -2.414 1.00 94.62 222 ALA A C 1
ATOM 1667 O O . ALA A 1 222 ? -8.961 1.188 -1.393 1.00 94.62 222 ALA A O 1
ATOM 1668 N N . GLU A 1 223 ? -10.106 2.697 -2.628 1.00 90.69 223 GLU A N 1
ATOM 1669 C CA . GLU A 1 223 ? -11.197 2.970 -1.682 1.00 90.69 223 GLU A CA 1
ATOM 1670 C C . GLU A 1 223 ? -12.287 1.895 -1.766 1.00 90.69 223 GLU A C 1
ATOM 1672 O O . GLU A 1 223 ? -12.664 1.502 -2.872 1.00 90.69 223 GLU A O 1
ATOM 1677 N N . ASP A 1 224 ? -12.787 1.454 -0.609 1.00 85.56 224 ASP A N 1
ATOM 1678 C CA . ASP A 1 224 ? -13.931 0.540 -0.443 1.00 85.56 224 ASP A CA 1
ATOM 1679 C C . ASP A 1 224 ? -13.959 -0.642 -1.432 1.00 85.56 224 ASP A C 1
ATOM 1681 O O . ASP A 1 224 ? -14.912 -0.891 -2.179 1.00 85.56 224 ASP A O 1
ATOM 1685 N N . VAL A 1 225 ? -12.858 -1.393 -1.462 1.00 93.00 225 VAL A N 1
ATOM 1686 C CA . VAL A 1 225 ? -12.771 -2.652 -2.208 1.00 93.00 225 VAL A CA 1
ATOM 1687 C C . VAL A 1 225 ? -12.686 -3.824 -1.233 1.00 93.00 225 VAL A C 1
ATOM 1689 O O . VAL A 1 225 ? -12.043 -3.709 -0.196 1.00 93.00 225 VAL A O 1
ATOM 1692 N N . PRO A 1 226 ? -13.274 -4.990 -1.549 1.00 95.25 226 PRO A N 1
ATOM 1693 C CA . PRO A 1 226 ? -13.242 -6.146 -0.647 1.00 95.25 226 PRO A CA 1
ATOM 1694 C C . PRO A 1 226 ? -11.872 -6.831 -0.577 1.00 95.25 226 PRO A C 1
ATOM 1696 O O . PRO A 1 226 ? -11.598 -7.620 0.327 1.00 95.25 226 PRO A O 1
ATOM 1699 N N . TYR A 1 227 ? -11.023 -6.597 -1.574 1.00 97.88 227 TYR A N 1
ATOM 1700 C CA . TYR A 1 227 ? -9.669 -7.123 -1.645 1.00 97.88 227 TYR A CA 1
ATOM 1701 C C . TYR A 1 227 ? -8.869 -6.388 -2.712 1.00 97.88 227 TYR A C 1
ATOM 1703 O O . TYR A 1 227 ? -9.427 -5.754 -3.614 1.00 97.88 227 TYR A O 1
ATOM 1711 N N . ILE A 1 228 ? -7.558 -6.585 -2.656 1.00 98.50 228 ILE A N 1
ATOM 1712 C CA . ILE A 1 228 ? -6.633 -6.223 -3.720 1.00 98.50 228 ILE A CA 1
ATOM 1713 C C . ILE A 1 228 ? -5.862 -7.451 -4.198 1.00 98.50 228 ILE A C 1
ATOM 1715 O O . ILE A 1 228 ? -5.472 -8.303 -3.400 1.00 98.50 228 ILE A O 1
ATOM 1719 N N . ASP A 1 229 ? -5.630 -7.533 -5.503 1.00 98.56 229 ASP A N 1
ATOM 1720 C CA . ASP A 1 229 ? -4.694 -8.479 -6.100 1.00 98.56 229 ASP A CA 1
ATOM 1721 C C . ASP A 1 229 ? -3.377 -7.740 -6.362 1.00 98.56 229 ASP A C 1
ATOM 1723 O O . ASP A 1 229 ? -3.329 -6.764 -7.116 1.00 98.56 229 ASP A O 1
ATOM 1727 N N . ALA A 1 230 ? -2.312 -8.193 -5.710 1.00 97.94 230 ALA A N 1
ATOM 1728 C CA . ALA A 1 230 ? -0.988 -7.606 -5.799 1.00 97.94 230 ALA A CA 1
ATOM 1729 C C . ALA A 1 230 ? -0.039 -8.505 -6.597 1.00 97.94 230 ALA A C 1
ATOM 1731 O O . ALA A 1 230 ? -0.110 -9.738 -6.550 1.00 97.94 230 ALA A O 1
ATOM 1732 N N . GLN A 1 231 ? 0.874 -7.879 -7.332 1.00 97.62 231 GLN A N 1
ATOM 1733 C CA . GLN A 1 231 ? 1.933 -8.566 -8.063 1.00 97.62 231 GLN A CA 1
ATOM 1734 C C . GLN A 1 231 ? 3.247 -7.812 -7.906 1.00 97.62 231 GLN A C 1
ATOM 1736 O O . GLN A 1 231 ? 3.269 -6.586 -7.959 1.00 97.62 231 GLN A O 1
ATOM 1741 N N . VAL A 1 232 ? 4.343 -8.553 -7.764 1.00 96.56 232 VAL A N 1
ATOM 1742 C CA . VAL A 1 232 ? 5.691 -7.993 -7.657 1.00 96.56 232 VAL A CA 1
ATOM 1743 C C . VAL A 1 232 ? 6.683 -8.793 -8.493 1.00 96.56 232 VAL A C 1
ATOM 1745 O O . VAL A 1 232 ? 6.625 -10.026 -8.546 1.00 96.56 232 VAL A O 1
ATOM 1748 N N . LYS A 1 233 ? 7.590 -8.089 -9.171 1.00 95.44 233 LYS A N 1
ATOM 1749 C CA . LYS A 1 233 ? 8.669 -8.663 -9.976 1.00 95.44 233 LYS A CA 1
ATOM 1750 C C . LYS A 1 233 ? 9.954 -7.874 -9.749 1.00 95.44 233 LYS A C 1
ATOM 1752 O O . LYS A 1 233 ? 9.950 -6.661 -9.922 1.00 95.44 233 LYS A O 1
ATOM 1757 N N . GLY A 1 234 ? 11.032 -8.580 -9.419 1.00 89.88 234 GLY A N 1
ATOM 1758 C CA . GLY A 1 234 ? 12.375 -8.031 -9.215 1.00 89.88 234 GLY A CA 1
ATOM 1759 C C . GLY A 1 234 ? 13.427 -8.784 -10.031 1.00 89.88 234 GLY A C 1
ATOM 1760 O O . GLY A 1 234 ? 13.259 -9.977 -10.299 1.00 89.88 234 GLY A O 1
ATOM 1761 N N . GLY A 1 235 ? 14.513 -8.117 -10.429 1.00 81.75 235 GLY A N 1
ATOM 1762 C CA . GLY A 1 235 ? 15.677 -8.725 -11.080 1.00 81.75 235 GLY A CA 1
ATOM 1763 C C . GLY A 1 235 ? 16.582 -9.450 -10.079 1.00 81.75 235 GLY A C 1
ATOM 1764 O O . GLY A 1 235 ? 16.966 -10.595 -10.328 1.00 81.75 235 GLY A O 1
ATOM 1765 N N . GLY A 1 236 ? 16.838 -8.820 -8.928 1.00 77.62 236 GLY A N 1
ATOM 1766 C CA . GLY A 1 236 ? 17.506 -9.408 -7.749 1.00 77.62 236 GLY A CA 1
ATOM 1767 C C . GLY A 1 236 ? 16.658 -9.384 -6.467 1.00 77.62 236 GLY A C 1
ATOM 1768 O O . GLY A 1 236 ? 16.890 -10.175 -5.559 1.00 77.62 236 GLY A O 1
ATOM 1769 N N . GLY A 1 237 ? 15.645 -8.523 -6.439 1.00 83.19 237 GLY A N 1
ATOM 1770 C CA . GLY A 1 237 ? 14.669 -8.309 -5.374 1.00 83.19 237 GLY A CA 1
ATOM 1771 C C . GLY A 1 237 ? 13.830 -7.100 -5.788 1.00 83.19 237 GLY A C 1
ATOM 1772 O O . GLY A 1 237 ? 14.355 -6.207 -6.440 1.00 83.19 237 GLY A O 1
ATOM 1773 N N . GLN A 1 238 ? 12.517 -7.140 -5.582 1.00 89.62 238 GLN A N 1
ATOM 1774 C CA . GLN A 1 238 ? 11.679 -5.938 -5.616 1.00 89.62 238 GLN A CA 1
ATOM 1775 C C . GLN A 1 238 ? 10.644 -6.069 -4.523 1.00 89.62 238 GLN A C 1
ATOM 1777 O O . GLN A 1 238 ? 10.013 -7.126 -4.408 1.00 89.62 238 GLN A O 1
ATOM 1782 N N . HIS A 1 239 ? 10.481 -5.018 -3.725 1.00 89.81 239 HIS A N 1
ATOM 1783 C CA . HIS A 1 239 ? 9.644 -5.041 -2.534 1.00 89.81 239 HIS A CA 1
ATOM 1784 C C . HIS A 1 239 ? 8.538 -3.981 -2.601 1.00 89.81 239 HIS A C 1
ATOM 1786 O O . HIS A 1 239 ? 8.729 -2.885 -3.134 1.00 89.81 239 HIS A O 1
ATOM 1792 N N . PHE A 1 240 ? 7.386 -4.283 -2.011 1.00 94.00 240 PHE A N 1
ATOM 1793 C CA . PHE A 1 240 ? 6.342 -3.298 -1.733 1.00 94.00 240 PHE A CA 1
ATOM 1794 C C . PHE A 1 240 ? 5.709 -3.557 -0.368 1.00 94.00 240 PHE A C 1
ATOM 1796 O O . PHE A 1 240 ? 5.675 -4.693 0.103 1.00 94.00 240 PHE A O 1
ATOM 1803 N N . GLY A 1 241 ? 5.206 -2.499 0.255 1.00 94.38 241 GLY A N 1
ATOM 1804 C CA . GLY A 1 241 ? 4.448 -2.543 1.493 1.00 94.38 241 GLY A CA 1
ATOM 1805 C C . GLY A 1 241 ? 2.954 -2.466 1.235 1.00 94.38 241 GLY A C 1
ATOM 1806 O O . GLY A 1 241 ? 2.509 -1.914 0.225 1.00 94.38 241 GLY A O 1
ATOM 1807 N N . ILE A 1 242 ? 2.190 -3.020 2.171 1.00 96.56 242 ILE A N 1
ATOM 1808 C CA . ILE A 1 242 ? 0.728 -2.980 2.178 1.00 96.56 242 IL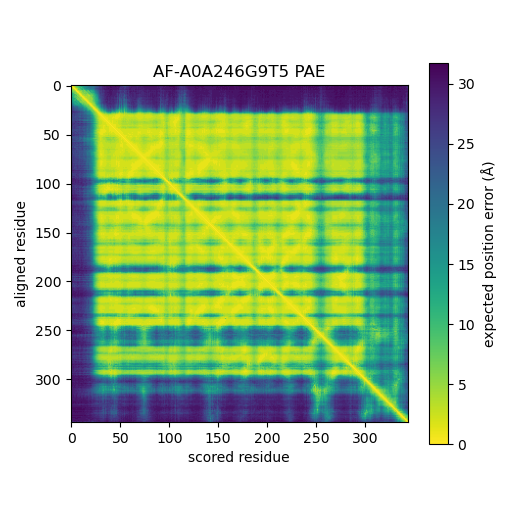E A CA 1
ATOM 1809 C C . ILE A 1 242 ? 0.302 -2.296 3.462 1.00 96.56 242 ILE A C 1
ATOM 1811 O O . ILE A 1 242 ? 0.761 -2.652 4.548 1.00 96.56 242 ILE A O 1
ATOM 1815 N N . GLY A 1 243 ? -0.584 -1.329 3.329 1.00 95.81 243 GLY A N 1
ATOM 1816 C CA . GLY A 1 243 ? -1.231 -0.674 4.442 1.00 95.81 243 GLY A CA 1
ATOM 1817 C C . GLY A 1 243 ? -2.720 -0.523 4.202 1.00 95.81 243 GLY A C 1
ATOM 1818 O O . GLY A 1 243 ? -3.262 -0.936 3.172 1.00 95.81 243 GLY A O 1
ATOM 1819 N N . PHE A 1 244 ? -3.375 0.084 5.171 1.00 94.50 244 PHE A N 1
ATOM 1820 C CA . PHE A 1 244 ? -4.777 0.444 5.094 1.00 94.50 244 PHE A CA 1
ATOM 1821 C C . PHE A 1 244 ? -5.015 1.765 5.814 1.00 94.50 244 PHE A C 1
ATOM 1823 O O . PHE A 1 244 ? -4.184 2.224 6.606 1.00 94.50 244 PHE A O 1
ATOM 1830 N N . LEU A 1 245 ? -6.147 2.379 5.496 1.00 89.00 245 LEU A N 1
ATOM 1831 C CA . LEU A 1 245 ? -6.625 3.562 6.189 1.00 89.00 245 LEU A CA 1
ATOM 1832 C C . LEU A 1 245 ? -7.708 3.205 7.188 1.00 89.00 245 LEU A C 1
ATOM 1834 O O . LEU A 1 245 ? -8.601 2.401 6.916 1.00 89.00 245 LEU A O 1
ATOM 1838 N N . GLU A 1 246 ? -7.608 3.885 8.314 1.00 80.38 246 GLU A N 1
ATOM 1839 C CA . GLU A 1 246 ? -8.651 4.050 9.301 1.00 80.38 246 GLU A CA 1
ATOM 1840 C C . GLU A 1 246 ? -8.702 5.552 9.571 1.00 80.38 246 GLU A C 1
ATOM 1842 O O . GLU A 1 246 ? -7.757 6.119 10.123 1.00 80.38 246 GLU A O 1
ATOM 1847 N N . ASP A 1 247 ? -9.772 6.187 9.109 1.00 69.75 247 ASP A N 1
ATOM 1848 C CA . ASP A 1 247 ? -10.054 7.580 9.411 1.00 69.75 247 ASP A CA 1
ATOM 1849 C C . ASP A 1 247 ? -11.145 7.592 10.484 1.00 69.75 247 ASP A C 1
ATOM 1851 O O . ASP A 1 247 ? -12.243 7.063 10.287 1.00 69.75 247 ASP A O 1
ATOM 1855 N N . LEU A 1 248 ? -10.785 8.124 11.646 1.00 66.44 248 LEU A N 1
ATOM 1856 C CA . LEU A 1 248 ? -11.620 8.171 12.834 1.00 66.44 248 LEU A CA 1
ATOM 1857 C C . LEU A 1 248 ? -11.710 9.600 13.329 1.00 66.44 248 LEU A C 1
ATOM 1859 O O . LEU A 1 248 ? -10.753 10.356 13.208 1.00 66.44 248 LEU A O 1
ATOM 1863 N N . ASP A 1 249 ? -12.846 9.886 13.920 1.00 60.28 249 ASP A N 1
ATOM 1864 C CA . ASP A 1 249 ? -13.150 11.077 14.692 1.00 60.28 249 ASP A CA 1
ATOM 1865 C C . ASP A 1 249 ? -13.565 10.566 16.084 1.00 60.28 249 ASP A C 1
ATOM 1867 O O . ASP A 1 249 ? -14.338 9.599 16.206 1.00 60.28 249 ASP A O 1
ATOM 1871 N N . PHE A 1 250 ? -12.919 11.065 17.134 1.00 59.62 250 PHE A N 1
ATOM 1872 C CA . PHE A 1 250 ? -13.192 10.659 18.503 1.00 59.62 250 PHE A CA 1
ATOM 1873 C C . PHE A 1 250 ? -14.161 11.644 19.146 1.00 59.62 250 PHE A C 1
ATOM 1875 O O . PHE A 1 250 ? -13.940 12.840 19.161 1.00 59.62 250 PHE A O 1
ATOM 1882 N N . SER A 1 251 ? -15.191 11.125 19.816 1.00 55.72 251 SER A N 1
ATOM 1883 C CA . SER A 1 251 ? -16.006 11.993 20.662 1.00 55.72 251 SER A CA 1
ATOM 1884 C C . SER A 1 251 ? -15.153 12.550 21.800 1.00 55.72 251 SER A C 1
ATOM 1886 O O . SER A 1 251 ? -14.519 11.797 22.549 1.00 55.72 251 SER A O 1
ATOM 1888 N N . ASP A 1 252 ? -15.187 13.862 21.955 1.00 51.91 252 ASP A N 1
ATOM 1889 C CA . ASP A 1 252 ? -14.583 14.632 23.039 1.00 51.91 252 ASP A CA 1
ATOM 1890 C C . ASP A 1 252 ? -15.440 14.623 24.325 1.00 51.91 252 ASP A C 1
ATOM 1892 O O . ASP A 1 252 ? -14.979 15.041 25.397 1.00 51.91 252 ASP A O 1
ATOM 1896 N N . ALA A 1 253 ? -16.642 14.034 24.271 1.00 55.31 253 ALA A N 1
ATOM 1897 C CA . ALA A 1 253 ? -17.545 13.886 25.405 1.00 55.31 253 ALA A CA 1
ATOM 1898 C C . ALA A 1 253 ? -16.852 13.273 26.647 1.00 55.31 253 ALA A C 1
ATOM 1900 O O . ALA A 1 253 ? -16.003 12.371 26.543 1.00 55.31 253 ALA A O 1
ATOM 1901 N N . PRO A 1 254 ? -17.238 13.687 27.875 1.00 55.38 254 PRO A N 1
ATOM 1902 C CA . PRO A 1 254 ? -16.611 13.183 29.092 1.00 55.38 254 PRO A CA 1
ATOM 1903 C C . PRO A 1 254 ? -16.671 11.654 29.185 1.00 55.38 254 PRO A C 1
ATOM 1905 O O . PRO A 1 254 ? -17.719 11.053 28.953 1.00 55.38 254 PRO A O 1
ATOM 1908 N N . ASN A 1 255 ? -15.593 11.023 29.670 1.00 59.69 255 ASN A N 1
ATOM 1909 C CA . ASN A 1 255 ? -15.481 9.559 29.842 1.00 59.69 255 ASN A CA 1
ATOM 1910 C C . ASN A 1 255 ? -16.700 8.883 30.511 1.00 59.69 255 ASN A C 1
ATOM 1912 O O . ASN A 1 255 ? -16.932 7.689 30.318 1.00 59.69 255 ASN A O 1
ATOM 1916 N N . SER A 1 256 ? -17.462 9.609 31.340 1.00 55.50 256 SER A N 1
ATOM 1917 C CA . SER A 1 256 ? -18.684 9.106 31.985 1.00 55.50 256 SER A CA 1
ATOM 1918 C C . SER A 1 256 ? -19.796 8.715 31.005 1.00 55.50 256 SER A C 1
ATOM 1920 O O . SER A 1 256 ? -20.677 7.950 31.390 1.00 55.50 256 SER A O 1
ATOM 1922 N N . TYR A 1 257 ? -19.758 9.217 29.770 1.00 51.75 257 TYR A N 1
ATOM 1923 C CA . TYR A 1 257 ? -20.711 8.912 28.699 1.00 51.75 257 TYR A CA 1
ATOM 1924 C C . TYR A 1 257 ? -20.259 7.737 27.816 1.00 51.75 257 TYR A C 1
ATOM 1926 O O . TYR A 1 257 ? -20.993 7.306 26.930 1.00 51.75 257 TYR A O 1
ATOM 1934 N N . GLY A 1 258 ? -19.086 7.164 28.101 1.00 58.75 258 GLY A N 1
ATOM 1935 C CA . GLY A 1 258 ? -18.442 6.156 27.266 1.00 58.75 258 GLY A CA 1
ATOM 1936 C C . GLY A 1 258 ? -17.455 6.775 26.277 1.00 58.75 258 GLY A C 1
ATOM 1937 O O . GLY A 1 258 ? -17.128 7.953 26.365 1.00 58.75 258 GLY A O 1
ATOM 1938 N N . LYS A 1 259 ? -16.944 5.949 25.361 1.00 61.72 259 LYS A N 1
ATOM 1939 C CA . LYS A 1 259 ? -16.089 6.384 24.251 1.00 61.72 259 LYS A CA 1
ATOM 1940 C C . LYS A 1 259 ? -16.866 6.197 22.957 1.00 61.72 259 LYS A C 1
ATOM 1942 O O . LYS A 1 259 ? -17.011 5.058 22.514 1.00 61.72 259 LYS A O 1
ATOM 1947 N N . ALA A 1 260 ? -17.395 7.278 22.399 1.00 59.97 260 ALA A N 1
ATOM 1948 C CA . ALA A 1 260 ? -17.948 7.249 21.054 1.00 59.97 260 ALA A CA 1
ATOM 1949 C C . ALA A 1 260 ? -16.824 7.525 20.046 1.00 59.97 260 ALA A C 1
ATOM 1951 O O . ALA A 1 260 ? -15.940 8.340 20.296 1.00 59.97 260 ALA A O 1
ATOM 1952 N N . THR A 1 261 ? -16.825 6.784 18.943 1.00 61.16 261 THR A N 1
ATOM 1953 C CA . THR A 1 261 ? -15.923 7.000 17.812 1.00 61.16 261 THR A CA 1
ATOM 1954 C C . THR A 1 261 ? -16.738 6.981 16.535 1.00 61.16 261 THR A C 1
ATOM 1956 O O . THR A 1 261 ? -17.618 6.133 16.354 1.00 61.16 261 THR A O 1
ATOM 1959 N N . HIS A 1 262 ? -16.459 7.929 15.657 1.00 61.44 262 HIS A N 1
ATOM 1960 C CA . HIS A 1 262 ? -17.068 8.062 14.350 1.00 61.44 262 HIS A CA 1
ATOM 1961 C C . HIS A 1 262 ? -16.063 7.605 13.297 1.00 61.44 262 HIS A C 1
ATOM 1963 O O . HIS A 1 262 ? -14.880 7.929 13.347 1.00 61.44 262 HIS A O 1
ATOM 1969 N N . ILE A 1 263 ? -16.522 6.799 12.340 1.00 63.91 263 ILE A N 1
ATOM 1970 C CA . ILE A 1 263 ? -15.698 6.415 11.192 1.00 63.91 263 ILE A CA 1
ATOM 1971 C C . ILE A 1 263 ? -15.953 7.442 10.106 1.00 63.91 263 ILE A C 1
ATOM 1973 O O . ILE A 1 263 ? -17.071 7.565 9.600 1.00 63.91 263 ILE A O 1
ATOM 1977 N N . VAL A 1 264 ? -14.901 8.163 9.744 1.00 64.12 264 VAL A N 1
ATOM 1978 C CA . VAL A 1 264 ? -14.958 9.212 8.739 1.00 64.12 264 VAL A CA 1
ATOM 1979 C C . VAL A 1 264 ? -14.745 8.570 7.374 1.00 64.12 264 VAL A C 1
ATOM 1981 O O . VAL A 1 264 ? -13.652 8.116 7.040 1.00 64.12 264 VAL A O 1
ATOM 1984 N N . ASN A 1 265 ? -15.785 8.555 6.542 1.00 64.44 265 ASN A N 1
ATOM 1985 C CA . ASN A 1 265 ? -15.650 8.117 5.155 1.00 64.44 265 ASN A CA 1
ATOM 1986 C C . ASN A 1 265 ? -15.048 9.248 4.311 1.00 64.44 265 ASN A C 1
ATOM 1988 O O . ASN A 1 265 ? -15.756 9.975 3.612 1.00 64.44 265 ASN A O 1
ATOM 1992 N N . ASN A 1 266 ? -13.726 9.412 4.387 1.00 66.62 266 ASN A N 1
ATOM 1993 C CA . ASN A 1 266 ? -13.007 10.311 3.491 1.00 66.62 266 ASN A CA 1
ATOM 1994 C C . ASN A 1 266 ? -13.127 9.812 2.048 1.00 66.62 266 ASN A C 1
ATOM 1996 O O . ASN A 1 266 ? -12.915 8.635 1.765 1.00 66.62 266 ASN A O 1
ATOM 2000 N N . SER A 1 267 ? -13.416 10.734 1.131 1.00 77.69 267 SER A N 1
ATOM 2001 C CA . SER A 1 267 ? -13.378 10.452 -0.304 1.00 77.69 267 SER A CA 1
ATOM 2002 C C . SER A 1 267 ? -12.108 11.022 -0.919 1.00 77.69 267 SER A C 1
ATOM 2004 O O . SER A 1 267 ? -11.558 12.022 -0.451 1.00 77.69 267 SER A O 1
ATOM 2006 N N . ILE A 1 268 ? -11.622 10.401 -1.985 1.00 86.25 268 ILE A N 1
ATOM 2007 C CA . ILE A 1 268 ? -10.445 10.868 -2.709 1.00 86.25 268 ILE A CA 1
ATOM 2008 C C . ILE A 1 268 ? -10.874 11.488 -4.036 1.00 86.25 268 ILE A C 1
ATOM 2010 O O . ILE A 1 268 ? -11.522 10.857 -4.875 1.00 86.25 268 ILE A O 1
ATOM 2014 N N . GLN A 1 269 ? -10.426 12.720 -4.279 1.00 89.56 269 GLN A N 1
ATOM 2015 C CA . GLN A 1 269 ? -10.461 13.330 -5.610 1.00 89.56 269 GLN A CA 1
ATOM 2016 C C . GLN A 1 269 ? -9.112 13.219 -6.307 1.00 89.56 269 GLN A C 1
ATOM 2018 O O . GLN A 1 269 ? -8.063 13.147 -5.669 1.00 89.56 269 GLN A O 1
ATOM 2023 N N . GLY A 1 270 ? -9.136 13.264 -7.640 1.00 92.38 270 GLY A N 1
ATOM 2024 C CA . GLY A 1 270 ? -7.926 13.178 -8.453 1.00 92.38 270 GLY A CA 1
ATOM 2025 C C . GLY A 1 270 ? -7.258 11.804 -8.366 1.00 92.38 270 GLY A C 1
ATOM 2026 O O . GLY A 1 270 ? -7.897 10.799 -8.047 1.00 92.38 270 GLY A O 1
ATOM 2027 N N . GLY A 1 271 ? -5.976 11.733 -8.716 1.00 93.12 271 GLY A N 1
ATOM 2028 C CA . GLY A 1 271 ? -5.199 10.490 -8.670 1.00 93.12 271 GLY A CA 1
ATOM 2029 C C . GLY A 1 271 ? -5.548 9.479 -9.762 1.00 93.12 271 GLY A C 1
ATOM 2030 O O . GLY A 1 271 ? -4.933 8.418 -9.822 1.00 93.12 271 GLY A O 1
ATOM 2031 N N . THR A 1 272 ? -6.524 9.781 -10.620 1.00 93.19 272 THR A N 1
ATOM 2032 C CA . THR A 1 272 ? -6.965 8.922 -11.721 1.00 93.19 272 THR A CA 1
ATOM 2033 C C . THR A 1 272 ? -6.301 9.326 -13.026 1.00 93.19 272 THR A C 1
ATOM 2035 O O . THR A 1 272 ? -6.205 10.513 -13.341 1.00 93.19 272 THR A O 1
ATOM 2038 N N . PHE A 1 273 ? -5.948 8.337 -13.838 1.00 89.81 273 PHE A N 1
ATOM 2039 C CA . PHE A 1 273 ? -5.413 8.549 -15.179 1.00 89.81 273 PHE A CA 1
ATOM 2040 C C . PHE A 1 273 ? -6.339 7.931 -16.221 1.00 89.81 273 PHE A C 1
ATOM 2042 O O . PHE A 1 273 ? -7.071 6.979 -15.945 1.00 89.81 273 PHE A O 1
ATOM 2049 N N . ILE A 1 274 ? -6.265 8.446 -17.447 1.00 89.56 274 ILE A N 1
ATOM 2050 C CA . ILE A 1 274 ? -6.919 7.828 -18.605 1.00 89.56 274 ILE A CA 1
ATOM 2051 C C . ILE A 1 274 ? -6.382 6.401 -18.762 1.00 89.56 274 ILE A C 1
ATOM 2053 O O . ILE A 1 274 ? -5.199 6.154 -18.548 1.00 89.56 274 ILE A O 1
ATOM 2057 N N . SER A 1 275 ? -7.230 5.447 -19.134 1.00 92.88 275 SER A N 1
ATOM 2058 C CA . SER A 1 275 ? -6.830 4.051 -19.312 1.00 92.88 275 SER A CA 1
ATOM 2059 C C . SER A 1 275 ? -7.157 3.573 -20.732 1.00 92.88 275 SER A C 1
ATOM 2061 O O . SER A 1 275 ? -8.289 3.780 -21.172 1.00 92.88 275 SER A O 1
ATOM 2063 N N . PRO A 1 276 ? -6.219 2.918 -21.445 1.00 96.50 276 PRO A N 1
ATOM 2064 C CA . PRO A 1 276 ? -4.839 2.630 -21.041 1.00 96.50 276 PRO A CA 1
ATOM 2065 C C . PRO A 1 276 ? -3.910 3.855 -21.152 1.00 96.50 276 PRO A C 1
ATOM 2067 O O . PRO A 1 276 ? -4.073 4.675 -22.054 1.00 96.50 276 PRO A O 1
ATOM 2070 N N . SER A 1 277 ? -2.910 3.970 -20.273 1.00 96.44 277 SER A N 1
ATOM 2071 C CA . SER A 1 277 ? -1.872 5.012 -20.375 1.00 96.44 277 SER A CA 1
ATOM 2072 C C . SER A 1 277 ? -0.557 4.632 -19.689 1.00 96.44 277 SER A C 1
ATOM 2074 O O . SER A 1 277 ? -0.502 3.707 -18.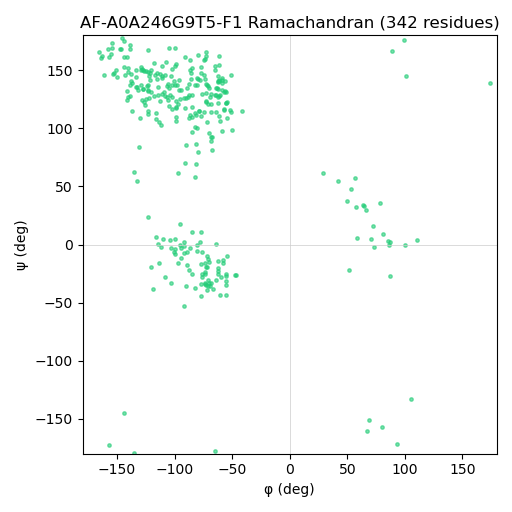880 1.00 96.44 277 SER A O 1
ATOM 2076 N N . GLN A 1 278 ? 0.507 5.362 -20.029 1.00 95.00 278 GLN A N 1
ATOM 2077 C CA . GLN A 1 278 ? 1.808 5.308 -19.365 1.00 95.00 278 GLN A CA 1
ATOM 2078 C C . GLN A 1 278 ? 2.163 6.714 -18.881 1.00 95.00 278 GLN A C 1
ATOM 2080 O O . GLN A 1 278 ? 2.399 7.604 -19.697 1.00 95.00 278 GLN A O 1
ATOM 2085 N N . ASN A 1 279 ? 2.189 6.924 -17.567 1.00 92.88 279 ASN A N 1
ATOM 2086 C CA . ASN A 1 279 ? 2.366 8.249 -16.974 1.00 92.88 279 ASN A CA 1
ATOM 2087 C C . ASN A 1 279 ? 3.703 8.304 -16.246 1.00 92.88 279 ASN A C 1
ATOM 2089 O O . ASN A 1 279 ? 3.862 7.712 -15.179 1.00 92.88 279 ASN A O 1
ATOM 2093 N N . THR A 1 280 ? 4.678 8.983 -16.842 1.00 90.69 280 THR A N 1
ATOM 2094 C CA . THR A 1 280 ? 5.979 9.215 -16.211 1.00 90.69 280 THR A CA 1
ATOM 2095 C C . THR A 1 280 ? 5.843 10.357 -15.216 1.00 90.69 280 THR A C 1
ATOM 2097 O O . THR A 1 280 ? 5.571 11.491 -15.607 1.00 90.69 280 THR A O 1
ATOM 2100 N N . LEU A 1 281 ? 6.031 10.053 -13.936 1.00 88.62 281 LEU A N 1
ATOM 2101 C CA . LEU A 1 281 ? 6.035 11.047 -12.875 1.00 88.62 281 LEU A CA 1
ATOM 2102 C C . LEU A 1 281 ? 7.334 11.853 -12.911 1.00 88.62 281 LEU A C 1
ATOM 2104 O O . LEU A 1 281 ? 8.363 11.425 -13.450 1.00 88.62 281 LEU A O 1
ATOM 2108 N N . THR A 1 282 ? 7.293 13.037 -12.316 1.00 83.94 282 THR A N 1
ATOM 2109 C CA . THR A 1 282 ? 8.452 13.933 -12.238 1.00 83.94 282 THR A CA 1
ATOM 2110 C C . THR A 1 282 ? 9.578 13.333 -11.387 1.00 83.94 282 THR A C 1
ATOM 2112 O O . THR A 1 282 ? 9.474 12.218 -10.887 1.00 83.94 282 THR A O 1
ATOM 2115 N N . THR A 1 283 ? 10.682 14.041 -11.177 1.00 81.62 283 THR A N 1
ATOM 2116 C CA . THR A 1 283 ? 11.804 13.566 -10.340 1.00 81.62 283 THR A CA 1
ATOM 2117 C C . THR A 1 283 ? 11.850 14.234 -8.960 1.00 81.62 283 THR A C 1
ATOM 2119 O O . THR A 1 283 ? 12.763 13.988 -8.173 1.00 81.62 283 THR A O 1
ATOM 2122 N N . THR A 1 284 ? 10.859 15.072 -8.647 1.00 77.62 284 THR A N 1
ATOM 2123 C CA . THR A 1 284 ? 10.706 15.769 -7.364 1.00 77.62 284 THR A CA 1
ATOM 2124 C C . THR A 1 284 ? 9.507 15.224 -6.589 1.00 77.62 284 THR A C 1
ATOM 2126 O O . THR A 1 284 ? 8.570 14.688 -7.175 1.00 77.62 284 THR A O 1
ATOM 2129 N N . THR A 1 285 ? 9.526 15.322 -5.263 1.00 73.69 285 THR A N 1
ATOM 2130 C CA . THR A 1 285 ? 8.403 14.914 -4.404 1.00 73.69 285 THR A CA 1
ATOM 2131 C C . THR A 1 285 ? 7.183 15.793 -4.687 1.00 73.69 285 THR A C 1
ATOM 2133 O O . THR A 1 285 ? 7.243 16.987 -4.411 1.00 73.69 285 THR A O 1
ATOM 2136 N N . ASN A 1 286 ? 6.104 15.212 -5.227 1.00 72.94 286 ASN A N 1
ATOM 2137 C CA . ASN A 1 286 ? 4.728 15.728 -5.405 1.00 72.94 286 ASN A CA 1
ATOM 2138 C C . ASN A 1 286 ? 4.473 17.098 -6.073 1.00 72.94 286 ASN A C 1
ATOM 2140 O O . ASN A 1 286 ? 3.372 17.313 -6.569 1.00 72.94 286 ASN A O 1
ATOM 2144 N N . ILE A 1 287 ? 5.427 18.030 -6.106 1.00 69.62 287 ILE A N 1
ATOM 2145 C CA . ILE A 1 287 ? 5.218 19.444 -6.474 1.00 69.62 287 ILE A CA 1
ATOM 2146 C C . ILE A 1 287 ? 4.767 19.608 -7.930 1.00 69.62 287 ILE A C 1
ATOM 2148 O O . ILE A 1 287 ? 4.046 20.547 -8.255 1.00 69.62 287 ILE A O 1
ATOM 2152 N N . LEU A 1 288 ? 5.193 18.706 -8.811 1.00 69.62 288 LEU A N 1
ATOM 2153 C CA . LEU A 1 288 ? 4.933 18.797 -10.249 1.00 69.62 288 LEU A CA 1
ATOM 2154 C C . LEU A 1 288 ? 3.979 17.712 -10.760 1.00 69.62 288 LEU A C 1
ATOM 2156 O O . LEU A 1 288 ? 3.621 17.710 -11.936 1.00 69.62 288 LEU A O 1
ATOM 2160 N N . ASP A 1 289 ? 3.539 16.806 -9.888 1.00 78.38 289 ASP A N 1
ATOM 2161 C CA . ASP A 1 289 ? 2.657 15.705 -10.257 1.00 78.38 289 ASP A CA 1
ATOM 2162 C C . ASP A 1 289 ? 1.189 16.148 -10.084 1.00 78.38 289 ASP A C 1
ATOM 2164 O O . ASP A 1 289 ? 0.484 15.689 -9.191 1.00 78.38 289 ASP A O 1
ATOM 2168 N N . ILE A 1 290 ? 0.714 17.060 -10.945 1.00 76.62 290 ILE A N 1
ATOM 2169 C CA . ILE A 1 290 ? -0.621 17.704 -10.845 1.00 76.62 290 ILE A CA 1
ATOM 2170 C C . ILE A 1 290 ? -1.812 16.728 -10.856 1.00 76.62 290 ILE A C 1
ATOM 2172 O O . ILE A 1 290 ? -2.931 17.104 -10.524 1.00 76.62 290 ILE A O 1
ATOM 2176 N N . GLN A 1 291 ? -1.583 15.485 -11.276 1.00 83.62 291 GLN A N 1
ATOM 2177 C CA . GLN A 1 291 ? -2.585 14.420 -11.346 1.00 83.62 291 GLN A CA 1
ATOM 2178 C C . GLN A 1 291 ? -2.721 13.649 -10.024 1.00 83.62 291 GLN A C 1
ATOM 2180 O O . GLN A 1 291 ? -3.555 12.752 -9.937 1.00 83.62 291 GLN A O 1
ATOM 2185 N N . LYS A 1 292 ? -1.912 13.974 -9.008 1.00 91.06 292 LYS A N 1
ATOM 2186 C CA . LYS A 1 292 ? -1.945 13.364 -7.677 1.00 91.06 292 LYS A CA 1
ATOM 2187 C C . LYS A 1 292 ? -3.310 13.542 -7.015 1.00 91.06 292 LYS A C 1
ATOM 2189 O O . LYS A 1 292 ? -3.911 14.611 -7.079 1.00 91.06 292 LYS A O 1
ATOM 2194 N N . GLY A 1 293 ? -3.778 12.491 -6.357 1.00 92.00 293 GLY A N 1
ATOM 2195 C CA . GLY A 1 293 ? -4.986 12.534 -5.555 1.00 92.00 293 GLY A CA 1
ATOM 2196 C C . GLY A 1 293 ? -4.804 13.305 -4.251 1.00 92.00 293 GLY A C 1
ATOM 2197 O O . GLY A 1 293 ? -3.686 13.549 -3.774 1.00 92.00 293 GLY A O 1
ATOM 2198 N N . SER A 1 294 ? -5.930 13.688 -3.665 1.00 89.75 294 SER A N 1
ATOM 2199 C CA . SER A 1 294 ? -6.012 14.268 -2.329 1.00 89.75 294 SER A CA 1
ATOM 2200 C C . SER A 1 294 ? -7.271 13.771 -1.635 1.00 89.75 294 SER A C 1
ATOM 2202 O O . SER A 1 294 ? -8.309 13.621 -2.283 1.00 89.75 294 SER A O 1
ATOM 2204 N N . PHE A 1 295 ? -7.192 13.579 -0.321 1.00 84.06 295 PHE A N 1
ATOM 2205 C CA . PHE A 1 295 ? -8.395 13.420 0.487 1.00 84.06 295 PHE A CA 1
ATOM 2206 C C . PHE A 1 295 ? -9.233 14.691 0.416 1.00 84.06 295 PHE A C 1
ATOM 2208 O O . PHE A 1 295 ? -8.695 15.801 0.399 1.00 84.06 295 PHE A O 1
ATOM 2215 N N . ILE A 1 296 ? -10.539 14.497 0.348 1.00 78.50 296 ILE A N 1
ATOM 2216 C CA . ILE A 1 296 ? -11.548 15.517 0.562 1.00 78.50 296 ILE A CA 1
ATOM 2217 C C . ILE A 1 296 ? -12.188 15.187 1.901 1.00 78.50 296 ILE A C 1
ATOM 2219 O O . ILE A 1 296 ? -12.633 14.054 2.106 1.00 78.50 296 ILE A O 1
ATOM 2223 N N . SER A 1 297 ? -12.232 16.176 2.787 1.00 66.19 297 SER A N 1
ATOM 2224 C CA . SER A 1 297 ? -13.018 16.103 4.013 1.00 66.19 297 SER A CA 1
ATOM 2225 C C . SER A 1 297 ? -14.481 15.795 3.660 1.00 66.19 297 SER A C 1
ATOM 2227 O O . SER A 1 297 ? -15.013 16.439 2.748 1.00 66.19 297 SER A O 1
ATOM 2229 N N . PRO A 1 298 ? -15.141 14.815 4.301 1.00 60.59 298 PRO A N 1
ATOM 2230 C CA . PRO A 1 298 ? -16.562 14.602 4.087 1.00 60.59 298 PRO A CA 1
ATOM 2231 C C . PRO A 1 298 ? -17.375 15.829 4.503 1.00 60.59 298 PRO A C 1
ATOM 2233 O O . PRO A 1 298 ? -16.901 16.716 5.213 1.00 60.59 298 PRO A O 1
ATOM 2236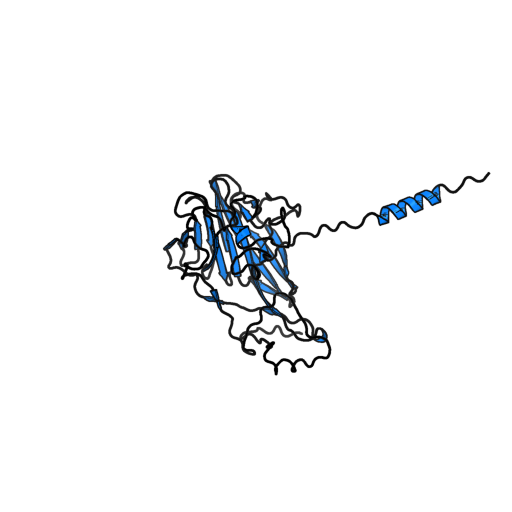 N N . ASN A 1 299 ? -18.614 15.895 4.017 1.00 53.03 299 ASN A N 1
ATOM 2237 C CA . ASN A 1 299 ? -19.533 16.944 4.433 1.00 53.03 299 ASN A CA 1
ATOM 2238 C C . ASN A 1 299 ? -19.990 16.671 5.870 1.00 53.03 299 ASN A C 1
ATOM 2240 O O . ASN A 1 299 ? -20.566 15.619 6.161 1.00 53.03 299 ASN A O 1
ATOM 2244 N N . LEU A 1 300 ? -19.752 17.641 6.744 1.00 49.34 300 LEU A N 1
ATOM 2245 C CA . LEU A 1 300 ? -20.281 17.658 8.098 1.00 49.34 300 LEU A CA 1
ATOM 2246 C C . LEU A 1 300 ? -21.755 18.083 8.104 1.00 49.34 300 LEU A C 1
ATOM 2248 O O . LEU A 1 300 ? -22.184 18.945 7.335 1.00 49.34 300 LEU A O 1
ATOM 2252 N N . THR A 1 301 ? -22.538 17.438 8.963 1.00 44.81 301 THR A N 1
ATOM 2253 C CA . THR A 1 301 ? -23.933 17.774 9.298 1.00 44.81 301 THR A CA 1
ATOM 2254 C C . THR A 1 301 ? -24.004 18.747 10.472 1.00 44.81 301 THR A C 1
ATOM 2256 O O . THR A 1 301 ? -24.887 19.603 10.495 1.00 44.81 301 THR A O 1
ATOM 2259 N N . LEU A 1 302 ? -23.095 18.607 11.436 1.00 43.09 302 LEU A N 1
ATOM 2260 C CA . LEU A 1 302 ? -22.884 19.498 12.577 1.00 43.09 302 LEU A CA 1
ATOM 2261 C C . LEU A 1 302 ? -21.376 19.752 12.674 1.00 43.09 302 LEU A C 1
ATOM 2263 O O . LEU A 1 302 ? -20.614 18.858 12.321 1.00 43.09 302 LEU A O 1
ATOM 2267 N N . GLY A 1 303 ? -20.982 20.964 13.063 1.00 46.41 303 GLY A N 1
ATOM 2268 C CA . GLY A 1 303 ? -19.592 21.422 12.969 1.00 46.41 303 GLY A CA 1
ATOM 2269 C C . GLY A 1 303 ? -19.249 22.081 11.626 1.00 46.41 303 GLY A C 1
ATOM 2270 O O . GLY A 1 303 ? -20.019 22.051 10.660 1.00 46.41 303 GLY A O 1
ATOM 2271 N N . ASN A 1 304 ? -18.106 22.759 11.590 1.00 41.38 304 ASN A N 1
ATOM 2272 C CA . ASN A 1 304 ? -17.508 23.400 10.422 1.00 41.38 304 ASN A CA 1
ATOM 2273 C C . ASN A 1 304 ? -16.186 22.735 9.986 1.00 41.38 304 ASN A C 1
ATOM 2275 O O . ASN A 1 304 ? -15.758 22.992 8.857 1.00 41.38 304 ASN A O 1
ATOM 2279 N N . ASN A 1 305 ? -15.537 21.916 10.818 1.00 47.53 305 ASN A N 1
ATOM 2280 C CA . ASN A 1 305 ? -14.216 21.348 10.559 1.00 47.53 305 ASN A CA 1
ATOM 2281 C C . ASN A 1 305 ? -14.135 19.901 11.021 1.00 47.53 305 ASN A C 1
ATOM 2283 O O . ASN A 1 305 ? -14.330 19.669 12.185 1.00 47.53 305 ASN A O 1
ATOM 2287 N N . ILE A 1 306 ? -13.720 18.968 10.155 1.00 49.53 306 ILE A N 1
ATOM 2288 C CA . ILE A 1 306 ? -13.439 17.597 10.609 1.00 49.53 306 ILE A CA 1
ATOM 2289 C C . ILE A 1 306 ? -12.125 17.571 11.373 1.00 49.53 306 ILE A C 1
ATOM 2291 O O . ILE A 1 306 ? -11.049 17.727 10.775 1.00 49.53 306 ILE A O 1
ATOM 2295 N N . ASP A 1 307 ? -12.226 17.287 12.654 1.00 52.53 307 ASP A N 1
ATOM 2296 C CA . ASP A 1 307 ? -11.139 17.046 13.580 1.00 52.53 307 ASP A CA 1
ATOM 2297 C C . ASP A 1 307 ? -10.789 15.537 13.590 1.00 52.53 307 ASP A C 1
ATOM 2299 O O . ASP A 1 307 ? -11.307 14.723 14.332 1.00 52.53 307 ASP A O 1
ATOM 2303 N N . VAL A 1 308 ? -9.930 15.086 12.662 1.00 51.66 308 VAL A N 1
ATOM 2304 C CA . VAL A 1 308 ? -9.435 13.689 12.691 1.00 51.66 308 VAL A CA 1
ATOM 2305 C C . VAL A 1 308 ? -8.308 13.598 13.717 1.00 51.66 308 VAL A C 1
ATOM 2307 O O . VAL A 1 308 ? -7.161 13.937 13.388 1.00 51.66 308 VAL A O 1
ATOM 2310 N N . GLU A 1 309 ? -8.570 13.108 14.929 1.00 55.75 309 GLU A N 1
ATOM 2311 C CA . GLU A 1 309 ? -7.519 13.011 15.940 1.00 55.75 309 GLU A CA 1
ATOM 2312 C C . GLU A 1 309 ? -6.708 11.723 15.851 1.00 55.75 309 GLU A C 1
ATOM 2314 O O . GLU A 1 309 ? -7.139 10.632 15.470 1.00 55.75 309 GLU A O 1
ATOM 2319 N N . SER A 1 310 ? -5.449 11.842 16.266 1.00 50.16 310 SER A N 1
ATOM 2320 C CA . SER A 1 310 ? -4.552 10.692 16.376 1.00 50.16 310 SER A CA 1
ATOM 2321 C C . SER A 1 310 ? -4.814 9.830 17.619 1.00 50.16 310 SER A C 1
ATOM 2323 O O . SER A 1 310 ? -4.340 8.691 17.669 1.00 50.16 310 SER A O 1
ATOM 2325 N N . ALA A 1 311 ? -5.534 10.359 18.616 1.00 53.22 311 ALA A N 1
ATOM 2326 C CA . ALA A 1 311 ? -5.832 9.687 19.875 1.00 53.22 311 ALA A CA 1
ATOM 2327 C C . ALA A 1 311 ? -7.022 10.332 20.604 1.00 53.22 311 ALA A C 1
ATOM 2329 O O . ALA A 1 311 ? -7.139 11.549 20.635 1.00 53.22 311 ALA A O 1
ATOM 2330 N N . TYR A 1 312 ? -7.806 9.500 21.292 1.00 56.00 312 TYR A N 1
ATOM 2331 C CA . TYR A 1 312 ? -8.897 9.913 22.178 1.00 56.00 312 TYR A CA 1
ATOM 2332 C C . TYR A 1 312 ? -8.436 10.890 23.277 1.00 56.00 312 TYR A C 1
ATOM 2334 O O . TYR A 1 312 ? -7.586 10.522 24.101 1.00 56.00 312 TYR A O 1
ATOM 2342 N N . ASN A 1 313 ? -9.037 12.083 23.336 1.00 56.69 313 ASN A N 1
ATOM 2343 C CA . ASN A 1 313 ? -8.726 13.128 24.316 1.00 56.69 313 ASN A CA 1
ATOM 2344 C C . ASN A 1 313 ? -10.000 13.696 24.985 1.00 56.69 313 ASN A C 1
ATOM 2346 O O . ASN A 1 313 ? -10.506 14.729 24.568 1.00 56.69 313 ASN A O 1
ATOM 2350 N N . PRO A 1 314 ? -10.527 13.050 26.038 1.00 59.38 314 PRO A N 1
ATOM 2351 C CA . PRO A 1 314 ? -11.804 13.441 26.628 1.00 59.38 314 PRO A CA 1
ATOM 2352 C C . PRO A 1 314 ? -11.716 14.723 27.449 1.00 59.38 314 PRO A C 1
ATOM 2354 O O . PRO A 1 314 ? -10.762 14.923 28.213 1.00 59.38 314 PRO A O 1
ATOM 2357 N N . VAL A 1 315 ? -12.792 15.509 27.430 1.00 57.44 315 VAL A N 1
ATOM 2358 C CA . VAL A 1 315 ? -12.955 16.643 28.341 1.00 57.44 315 VAL A CA 1
ATOM 2359 C C . VAL A 1 315 ? -13.002 16.160 29.804 1.00 57.44 315 VAL A C 1
ATOM 2361 O O . VAL A 1 315 ? -13.580 15.121 30.151 1.00 57.44 315 VAL A O 1
ATOM 2364 N N . ALA A 1 316 ? -12.354 16.913 30.701 1.00 53.44 316 ALA A N 1
ATOM 2365 C CA . ALA A 1 316 ? -12.306 16.606 32.128 1.00 53.44 316 ALA A CA 1
ATOM 2366 C C . ALA A 1 316 ? -13.708 16.607 32.766 1.00 53.44 316 ALA A C 1
ATOM 2368 O O . ALA A 1 316 ? -14.550 17.459 32.486 1.00 53.44 316 ALA A O 1
ATOM 2369 N N . THR A 1 317 ? -13.944 15.665 33.684 1.00 50.16 317 THR A N 1
ATOM 2370 C CA . THR A 1 317 ? -15.231 15.499 34.366 1.00 50.16 317 THR A CA 1
ATOM 2371 C C . THR A 1 317 ? -15.678 16.794 35.054 1.00 50.16 317 THR A C 1
ATOM 2373 O O . THR A 1 317 ? -14.998 17.277 35.958 1.00 50.16 317 THR A O 1
ATOM 2376 N N . GLY A 1 318 ? -16.854 17.309 34.684 1.00 47.44 318 GLY A N 1
ATOM 2377 C CA . GLY A 1 318 ? -17.466 18.484 35.317 1.00 47.44 318 GLY A CA 1
ATOM 2378 C C . GLY A 1 318 ? -17.294 19.806 34.567 1.00 47.44 318 GLY A C 1
ATOM 2379 O O . GLY A 1 318 ? -17.821 20.812 35.040 1.00 47.44 318 GLY A O 1
ATOM 2380 N N . ASN A 1 319 ? -16.619 19.814 33.417 1.00 52.62 319 ASN A N 1
ATOM 2381 C CA . ASN A 1 319 ? -16.782 20.893 32.445 1.00 52.62 319 ASN A CA 1
ATOM 2382 C C . ASN A 1 319 ? -18.140 20.734 31.743 1.00 52.62 319 ASN A C 1
ATOM 2384 O O . ASN A 1 319 ? -18.595 19.607 31.531 1.00 52.62 319 ASN A O 1
ATOM 2388 N N . ASP A 1 320 ? -18.810 21.852 31.460 1.00 52.94 320 ASP A N 1
ATOM 2389 C CA . ASP A 1 320 ? -20.058 21.842 30.698 1.00 52.94 320 ASP A CA 1
ATOM 2390 C C . ASP A 1 320 ? -19.706 21.504 29.235 1.00 52.94 320 ASP A C 1
ATOM 2392 O O . ASP A 1 320 ? -18.892 22.227 28.653 1.00 52.94 320 ASP A O 1
ATOM 2396 N N . PRO A 1 321 ? -20.253 20.408 28.671 1.00 48.56 321 PRO A N 1
ATOM 2397 C CA . PRO A 1 321 ? -19.960 19.959 27.306 1.00 48.56 321 PRO A CA 1
ATOM 2398 C C . PRO A 1 321 ? -20.413 20.949 26.223 1.00 48.56 321 PRO A C 1
ATOM 2400 O O . PRO A 1 321 ? -20.267 20.654 25.054 1.00 48.56 321 PRO A O 1
ATOM 2403 N N . ASN A 1 322 ? -20.999 22.089 26.613 1.00 47.00 322 ASN A N 1
ATOM 2404 C CA . ASN A 1 322 ? -21.438 23.151 25.714 1.00 47.00 322 ASN A CA 1
ATOM 2405 C C . ASN A 1 322 ? -20.635 24.459 25.914 1.00 47.00 322 ASN A C 1
ATOM 2407 O O . ASN A 1 322 ? -20.982 25.505 25.356 1.00 47.00 322 ASN A O 1
ATOM 2411 N N . THR A 1 323 ? -19.655 24.496 26.832 1.00 46.78 323 THR A N 1
ATOM 2412 C CA . THR A 1 323 ? -18.909 25.746 27.130 1.00 46.78 323 THR A CA 1
ATOM 2413 C C . THR A 1 323 ? -17.927 26.112 26.013 1.00 46.78 323 THR A C 1
ATOM 2415 O O . THR A 1 323 ? -17.528 27.270 25.872 1.00 46.78 323 THR A O 1
ATOM 2418 N N . ASP A 1 324 ? -17.524 25.104 25.259 1.00 52.75 324 ASP A N 1
ATOM 2419 C CA . ASP A 1 324 ? -16.579 25.055 24.144 1.00 52.75 324 ASP A CA 1
ATOM 2420 C C . ASP A 1 324 ? -17.214 25.466 22.807 1.00 52.75 324 ASP A C 1
ATOM 2422 O O . ASP A 1 324 ? -16.583 26.256 22.093 1.00 52.75 324 ASP A O 1
ATOM 2426 N N . ASP A 1 325 ? -18.481 25.098 22.557 1.00 46.47 325 ASP A N 1
ATOM 2427 C CA . ASP A 1 325 ? -19.343 25.534 21.433 1.00 46.47 325 ASP A CA 1
ATOM 2428 C C . ASP A 1 325 ? -19.328 27.063 21.217 1.00 46.47 325 ASP A C 1
ATOM 2430 O O . ASP A 1 325 ? -19.588 27.593 20.134 1.00 46.47 325 ASP A O 1
ATOM 2434 N N . ILE A 1 326 ? -19.046 27.814 22.284 1.00 43.84 326 ILE A N 1
ATOM 2435 C CA . ILE A 1 326 ? -19.055 29.281 22.318 1.00 43.84 326 ILE A CA 1
ATOM 2436 C C . ILE A 1 326 ? -17.693 29.862 21.894 1.00 43.84 326 ILE A C 1
ATOM 2438 O O . ILE A 1 326 ? -17.605 31.024 21.488 1.00 43.84 326 ILE A O 1
ATOM 2442 N N . THR A 1 327 ? -16.618 29.079 21.994 1.00 51.72 327 THR A N 1
ATOM 2443 C CA . THR A 1 327 ? -15.237 29.536 21.772 1.00 51.72 327 THR A CA 1
ATOM 2444 C C . THR A 1 327 ? -14.710 29.239 20.370 1.00 51.72 327 THR A C 1
ATOM 2446 O O . THR A 1 327 ? -13.752 29.892 19.951 1.00 51.72 327 THR A O 1
ATOM 2449 N N . GLY A 1 328 ? -15.372 28.343 19.624 1.00 43.38 328 GLY A N 1
ATOM 2450 C CA . GLY A 1 328 ? -15.031 28.004 18.238 1.00 43.38 328 GLY A CA 1
ATOM 2451 C C . GLY A 1 328 ? -13.684 27.296 18.099 1.00 43.38 328 GLY A C 1
ATOM 2452 O O . GLY A 1 328 ? -12.992 27.512 17.104 1.00 43.38 328 GLY A O 1
ATOM 2453 N N . ILE A 1 329 ? -13.289 26.552 19.135 1.00 44.84 329 ILE A N 1
ATOM 2454 C CA . ILE A 1 329 ? -11.999 25.862 19.218 1.00 44.84 329 ILE A CA 1
ATOM 2455 C C . ILE A 1 329 ? -12.156 24.361 18.951 1.00 44.84 329 ILE A C 1
ATOM 2457 O O . ILE A 1 329 ? -11.273 23.832 18.292 1.00 44.84 329 ILE A O 1
ATOM 2461 N N . ASP A 1 330 ? -13.279 23.743 19.326 1.00 53.66 330 ASP A N 1
ATOM 2462 C CA . ASP A 1 330 ? -13.555 22.316 19.119 1.00 53.66 330 ASP A CA 1
ATOM 2463 C C . ASP A 1 330 ? -15.050 22.172 18.748 1.00 53.66 330 ASP A C 1
ATOM 2465 O O . ASP A 1 330 ? -15.903 22.738 19.437 1.00 53.66 330 ASP A O 1
ATOM 2469 N N . ASP A 1 331 ? -15.367 21.551 17.606 1.00 46.25 331 ASP A N 1
ATOM 2470 C CA . ASP A 1 331 ? -16.725 21.368 17.088 1.00 46.25 331 ASP A CA 1
ATOM 2471 C C . ASP A 1 331 ? -17.154 19.895 17.085 1.00 46.25 331 ASP A C 1
ATOM 2473 O O . ASP A 1 331 ? -16.518 19.056 16.469 1.00 46.25 331 ASP A O 1
ATOM 2477 N N . GLU A 1 332 ? -18.274 19.593 17.754 1.00 49.84 332 GLU A N 1
ATOM 2478 C CA . GLU A 1 332 ? -18.929 18.277 17.739 1.00 49.84 332 GLU A CA 1
ATOM 2479 C C . GLU A 1 332 ? -19.310 17.881 16.297 1.00 49.84 332 GLU A C 1
ATOM 2481 O O . GLU A 1 332 ? -20.341 18.296 15.742 1.00 49.84 332 GLU A O 1
ATOM 2486 N N . ASP A 1 333 ? -18.452 17.074 15.678 1.00 50.16 333 ASP A N 1
ATOM 2487 C CA . ASP A 1 333 ? -18.509 16.728 14.266 1.00 50.16 333 ASP A CA 1
ATOM 2488 C C . ASP A 1 333 ? -19.521 15.615 13.982 1.00 50.16 333 ASP A C 1
ATOM 2490 O O . ASP A 1 333 ? -19.256 14.411 13.884 1.00 50.16 333 ASP A O 1
ATOM 2494 N N . GLY A 1 334 ? -20.768 16.023 13.773 1.00 41.22 334 GLY A N 1
ATOM 2495 C CA . GLY A 1 334 ? -21.773 15.132 13.208 1.00 41.22 334 GLY A CA 1
ATOM 2496 C C . GLY A 1 334 ? -21.489 14.886 11.725 1.00 41.22 334 GLY A C 1
ATOM 2497 O O . GLY A 1 334 ? -21.799 15.740 10.905 1.00 41.22 334 GLY A O 1
ATOM 2498 N N . ILE A 1 335 ? -20.977 13.721 11.325 1.00 42.19 335 ILE A N 1
ATOM 2499 C CA . ILE A 1 335 ? -20.775 13.366 9.902 1.00 42.19 335 ILE A CA 1
ATOM 2500 C C . ILE A 1 335 ? -22.124 13.075 9.213 1.00 42.19 335 ILE A C 1
ATOM 2502 O O . ILE A 1 335 ? -22.999 12.415 9.778 1.00 42.19 335 ILE A O 1
ATOM 2506 N N . GLN A 1 336 ? -22.323 13.549 7.974 1.00 34.31 336 GLN A N 1
ATOM 2507 C CA . GLN A 1 336 ? -23.507 13.184 7.181 1.00 34.31 336 GLN A CA 1
ATOM 2508 C C . GLN A 1 336 ? -23.434 11.709 6.744 1.00 34.31 336 GLN A C 1
ATOM 2510 O O . GLN A 1 336 ? -22.394 11.253 6.284 1.00 34.31 336 GLN A O 1
ATOM 2515 N N . ASP A 1 337 ? -24.545 10.974 6.886 1.00 36.06 337 ASP A N 1
ATOM 2516 C CA . ASP A 1 337 ? -24.694 9.527 6.616 1.00 36.06 337 ASP A CA 1
ATOM 2517 C C . ASP A 1 337 ? -24.146 8.557 7.689 1.00 36.06 337 ASP A C 1
ATOM 2519 O O . ASP A 1 337 ? -23.707 7.444 7.387 1.00 36.06 337 ASP A O 1
ATOM 2523 N N . ILE A 1 338 ? -24.258 8.915 8.974 1.00 39.31 338 ILE A N 1
ATOM 2524 C CA . ILE A 1 338 ? -24.080 7.953 10.074 1.00 39.31 338 ILE A CA 1
ATOM 2525 C C . ILE A 1 338 ? -25.237 6.939 10.078 1.00 39.31 338 ILE A C 1
ATOM 2527 O O . ILE A 1 338 ? -26.389 7.257 10.388 1.00 39.31 338 ILE A O 1
ATOM 2531 N N . ASN A 1 339 ? -24.911 5.673 9.803 1.00 34.28 339 ASN A N 1
ATOM 2532 C CA . ASN A 1 339 ? -25.716 4.553 10.276 1.00 34.28 339 ASN A CA 1
ATOM 2533 C C . ASN A 1 339 ? -25.517 4.470 11.791 1.00 34.28 339 ASN A C 1
ATOM 2535 O O . ASN A 1 339 ? -24.546 3.886 12.272 1.00 34.28 339 ASN A O 1
ATOM 2539 N N . TRP A 1 340 ? -26.431 5.075 12.547 1.00 32.78 340 TRP A N 1
ATOM 2540 C CA . TRP A 1 340 ? -26.473 4.912 13.992 1.00 32.78 340 TRP A CA 1
ATOM 2541 C C . TRP A 1 340 ? -26.702 3.430 14.280 1.00 32.78 340 TRP A C 1
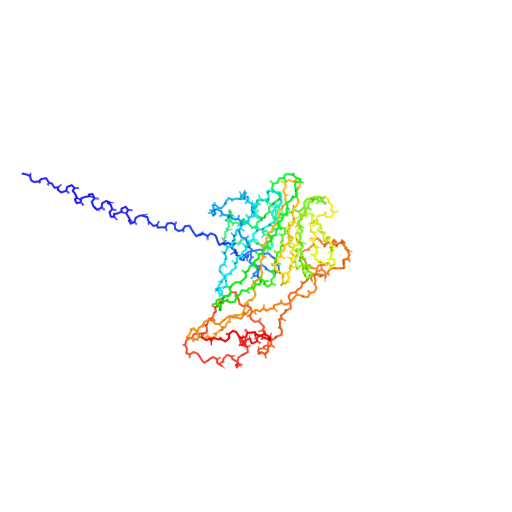ATOM 2543 O O . TRP A 1 340 ? -27.812 2.923 14.102 1.00 32.78 340 TRP A O 1
ATOM 2553 N N . SER A 1 341 ? -25.672 2.709 14.731 1.00 35.53 341 SER A N 1
ATOM 2554 C CA . SER A 1 341 ? -25.921 1.463 15.446 1.00 35.53 341 SER A CA 1
ATOM 2555 C C . SER A 1 341 ? -26.549 1.871 16.769 1.00 35.53 341 SER A C 1
ATOM 2557 O O . SER A 1 341 ? -25.852 2.232 17.714 1.00 35.53 341 SER A O 1
ATOM 2559 N N . THR A 1 342 ? -27.877 1.915 16.798 1.00 27.62 342 THR A N 1
ATOM 2560 C CA . THR A 1 342 ? -28.642 2.159 18.013 1.00 27.62 342 THR A CA 1
ATOM 2561 C C . THR A 1 342 ? -28.167 1.173 19.070 1.00 27.62 342 THR A C 1
ATOM 2563 O O . THR A 1 342 ? -28.317 -0.036 18.886 1.00 27.62 342 THR A O 1
ATOM 2566 N N . CYS A 1 343 ? -27.580 1.678 20.153 1.00 26.61 343 CYS A N 1
ATOM 2567 C CA . CYS A 1 343 ? -27.339 0.885 21.346 1.00 26.61 343 CYS A CA 1
ATOM 2568 C C . CYS A 1 343 ? -28.671 0.273 21.798 1.00 26.61 343 CYS A C 1
ATOM 2570 O O . CYS A 1 343 ? -29.633 1.001 22.058 1.00 26.61 343 CYS A O 1
ATOM 2572 N N . SER A 1 344 ? -28.717 -1.054 21.888 1.00 32.97 344 SER A N 1
ATOM 2573 C CA . SER A 1 344 ? -29.706 -1.794 22.672 1.00 32.97 344 SER A CA 1
ATOM 2574 C C . SER A 1 344 ? -28.974 -2.680 23.659 1.00 32.97 344 SER A C 1
ATOM 2576 O O . SER A 1 344 ? -28.117 -3.454 23.174 1.00 32.97 344 SER A O 1
#

Sequence (344 aa):
MKTPNFQRQTHLILLFLSCFFNSIAFAQVPDADKATTGSGLYKDRIFWLNWDLNKDGVAGDLIVNGVTKTFTSPAGVIYQATISNVTGTPKSSKSYDYSGNNFPDGYGNIGGNTGAGNIVGINNGCNACTSTFRITITANYPNGISGNVAAFVIGGTETLASTNEYYQLTVPSGTVRYMDKYVKNNNWANTSIRLDVSNSGKTIKVTNPGSGDSRGDALLIAEDVPYIDAQVKGGGGQHFGIGFLEDLDFSDAPNSYGKATHIVNNSIQGGTFISPSQNTLTTTTNILDIQKGSFISPNLTLGNNIDVESAYNPVATGNDPNTDDITGIDDEDGIQDINWSTCS

Secondary structure (DSSP, 8-state):
-----HHHHHHHHHHHHHTS-------PPPSEE-EEES--TTTTTEEEEP--SSSSS-S--B--TT-EEEEE-TT--EEEEEEEEEES--EEE-TTSSTT-SHHHHSEEETT--STT---EEE-SSTT-EEEEEEEEEEE-TTS-EEE-SEEEEEESS---BTT-EEEEE-SSS--EEEEEEE--SSSPPPP-EEEEEGGGTEEEEE-SSBS--SEEEEEEEES-S-EEEEEE-SS--EEEEEEE--EEE--S-GGG---EEE---EEES----SSEEEE--SSSSTT-TT--EEEPPPEEE-SS----SS--PPPTTS-TTSSTTTTSS---EETT-------

Solvent-accessible surface area (backbone atoms only — not comparable to full-atom values): 18447 Å² total; per-residue (Å²): 138,87,80,82,66,68,70,63,58,56,55,54,52,55,58,52,58,66,70,68,62,65,79,79,71,71,80,74,79,63,35,43,31,39,25,76,37,56,72,33,92,53,24,87,50,36,35,35,35,39,45,45,80,84,74,77,53,59,64,58,43,76,60,46,67,72,46,68,42,64,34,70,46,100,88,52,35,37,36,40,38,38,33,33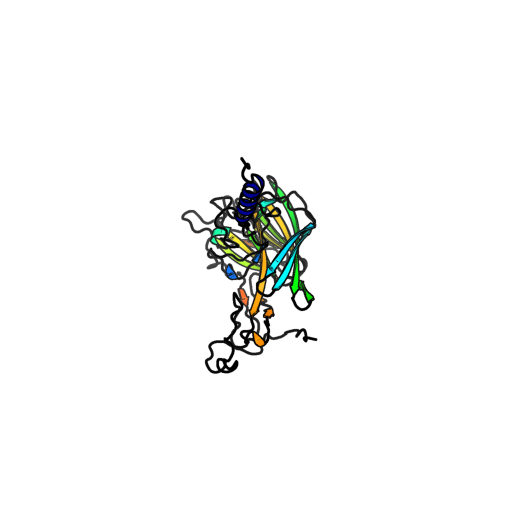,78,56,41,73,52,21,16,20,26,46,27,71,79,46,98,69,30,17,25,44,47,14,51,10,41,37,70,76,32,85,65,70,54,37,19,33,11,42,28,9,59,45,67,64,28,62,15,35,33,30,45,31,44,39,31,34,40,85,89,73,52,71,47,54,35,60,22,46,33,40,31,39,19,37,42,31,41,25,64,78,18,36,44,32,48,33,41,92,58,76,48,44,26,38,53,42,41,32,46,46,91,66,96,65,87,56,35,40,38,22,41,42,27,29,80,77,20,16,25,41,34,44,28,16,80,51,79,55,62,12,33,31,38,53,31,37,37,33,62,71,40,75,41,38,41,38,37,26,19,7,66,81,63,25,29,32,27,47,29,32,40,73,51,43,28,56,52,47,58,38,66,91,80,47,86,54,72,45,76,51,74,66,43,73,45,68,13,63,66,70,51,76,40,78,45,73,46,60,63,62,59,56,83,78,42,85,56,45,25,46,80,38,83,60,64,59,71,32,53,92,59,90,67,68,57,95,63,85,65,56,45,64,88,85,62,65,96,63,66,45,70,76,68,76,77,60,57,74,63,38,59,61,85,71,80,76,79,74,88,125

Mean predicted aligned error: 11.73 Å

Foldseek 3Di:
DDDDDPPVVVVVVVVVVVVPPPPPPPPQQAQWFAFPDADAPCRLFWTWGAQPQVSPLDWFAWDDFFRWHWGQALQRKIKIKGKHPKDATKIFDALPPDPLWQCCNHHNCGRVDDPSGRSQKIKQNAAQHKIKIKMFMWIQHPLRDIFGFQKKKKKWSFWAFAQSWKKKKAAPDDAKFWAWKTFADDDDDAFWWKWFAAPQRRMTIIHGPGGGTHRIMIMIMDGRTRMMMMMTGDNGMTIMGMITGFFKDWDQAACVVPTDIDTFNWDKDFRGDGPRDMGIDDRDIPPPRVRHIDTDGADFPWDDDGDRDSHHHHDDPPPDPCPVVVVNPDIPTHGPPDPPPPDD

InterPro domains:
  IPR040683 Surface adhesin CshA, non-repetitive domain 2 [PF18651] (44-245)